Protein AF-A0A950W6L5-F1 (afdb_monomer_lite)

Radius of gyration: 24.59 Å; chains: 1; bounding box: 61×66×72 Å

Structure (mmCIF, N/CA/C/O backbone):
data_AF-A0A950W6L5-F1
#
_entry.id   AF-A0A950W6L5-F1
#
loop_
_atom_site.group_PDB
_atom_site.id
_atom_site.type_symbol
_atom_site.label_atom_id
_atom_site.label_alt_id
_atom_site.label_comp_id
_atom_site.label_asym_id
_atom_site.label_entity_id
_atom_site.label_seq_id
_atom_site.pdbx_PDB_ins_code
_atom_site.Cartn_x
_atom_site.Cartn_y
_atom_site.Cartn_z
_atom_site.occupancy
_atom_site.B_iso_or_equiv
_atom_site.auth_seq_id
_atom_site.auth_comp_id
_atom_site.auth_asym_id
_atom_site.auth_atom_id
_atom_site.pdbx_PDB_model_num
ATOM 1 N N . MET A 1 1 ? 24.006 49.933 -8.609 1.00 38.53 1 MET A N 1
ATOM 2 C CA . MET A 1 1 ? 22.830 49.555 -9.425 1.00 38.53 1 MET A CA 1
ATOM 3 C C . MET A 1 1 ? 22.215 48.310 -8.817 1.00 38.53 1 MET A C 1
ATOM 5 O O . MET A 1 1 ? 22.943 47.384 -8.493 1.00 38.53 1 MET A O 1
ATOM 9 N N . ALA A 1 2 ? 20.920 48.381 -8.530 1.00 28.88 2 ALA A N 1
ATOM 10 C CA . ALA A 1 2 ? 20.222 47.563 -7.548 1.00 28.88 2 ALA A CA 1
ATOM 11 C C . ALA A 1 2 ? 19.780 46.189 -8.075 1.00 28.88 2 ALA A C 1
ATOM 13 O O . ALA A 1 2 ? 19.355 46.051 -9.220 1.00 28.88 2 ALA A O 1
ATOM 14 N N . ALA A 1 3 ? 19.831 45.198 -7.184 1.00 33.34 3 ALA A N 1
ATOM 15 C CA . ALA A 1 3 ? 19.215 43.889 -7.341 1.00 33.34 3 ALA A CA 1
ATOM 16 C C . ALA A 1 3 ? 17.680 44.006 -7.330 1.00 33.34 3 ALA A C 1
ATOM 18 O O . ALA A 1 3 ? 17.115 44.614 -6.422 1.00 33.34 3 ALA A O 1
ATOM 19 N N . SER A 1 4 ? 17.000 43.379 -8.294 1.00 29.08 4 SER A N 1
ATOM 20 C CA . SER A 1 4 ? 15.539 43.244 -8.293 1.00 29.08 4 SER A CA 1
ATOM 21 C C . SER A 1 4 ? 15.152 41.768 -8.227 1.00 29.08 4 SER A C 1
ATOM 23 O O . SER A 1 4 ? 15.243 41.025 -9.203 1.00 29.08 4 SER A O 1
ATOM 25 N N . ARG A 1 5 ? 14.757 41.343 -7.023 1.00 32.66 5 ARG A N 1
ATOM 26 C CA . ARG A 1 5 ? 14.128 40.050 -6.734 1.00 32.66 5 ARG A CA 1
ATOM 27 C C . ARG A 1 5 ? 12.709 40.060 -7.311 1.00 32.66 5 ARG A C 1
ATOM 29 O O . ARG A 1 5 ? 11.864 40.807 -6.822 1.00 32.66 5 ARG A O 1
ATOM 36 N N . ARG A 1 6 ? 12.408 39.204 -8.291 1.00 30.52 6 ARG A N 1
ATOM 37 C CA . ARG A 1 6 ? 11.017 38.935 -8.693 1.00 30.52 6 ARG A CA 1
ATOM 38 C C . ARG A 1 6 ? 10.400 37.923 -7.725 1.00 30.52 6 ARG A C 1
ATOM 40 O O . ARG A 1 6 ? 10.753 36.750 -7.740 1.00 30.52 6 ARG A O 1
ATOM 47 N N . ARG A 1 7 ? 9.497 38.403 -6.863 1.00 28.38 7 ARG A N 1
ATOM 48 C CA . ARG A 1 7 ? 8.553 37.577 -6.094 1.00 28.38 7 ARG A CA 1
ATOM 49 C C . ARG A 1 7 ? 7.559 36.939 -7.068 1.00 28.38 7 ARG A C 1
ATOM 51 O O . ARG A 1 7 ? 6.894 37.660 -7.805 1.00 28.38 7 ARG A O 1
ATOM 58 N N . LEU A 1 8 ? 7.433 35.615 -7.039 1.00 29.36 8 LEU A N 1
ATOM 59 C CA . LEU A 1 8 ? 6.267 34.911 -7.570 1.00 29.36 8 LEU A CA 1
ATOM 60 C C . LEU A 1 8 ? 5.139 35.056 -6.542 1.00 29.36 8 LEU A C 1
ATOM 62 O O . LEU A 1 8 ? 5.213 34.507 -5.445 1.00 29.36 8 LEU A O 1
ATOM 66 N N . SER A 1 9 ? 4.140 35.871 -6.867 1.00 27.86 9 SER A N 1
ATOM 67 C CA . SER A 1 9 ? 2.895 35.983 -6.116 1.00 27.86 9 SER A CA 1
ATOM 68 C C . SER A 1 9 ? 2.000 34.783 -6.432 1.00 27.86 9 SER A C 1
ATOM 70 O O . SER A 1 9 ? 1.663 34.544 -7.591 1.00 27.86 9 SER A O 1
ATOM 72 N N . LEU A 1 10 ? 1.593 34.038 -5.399 1.00 27.17 10 LEU A N 1
ATOM 73 C CA . LEU A 1 10 ? 0.447 33.134 -5.489 1.00 27.17 10 LEU A CA 1
ATOM 74 C C . LEU A 1 10 ? -0.783 33.973 -5.856 1.00 27.17 10 LEU A C 1
ATOM 76 O O . LEU A 1 10 ? -1.193 34.841 -5.085 1.00 27.17 10 LEU A O 1
ATOM 80 N N . ARG A 1 11 ? -1.373 33.718 -7.026 1.00 26.86 11 ARG A N 1
ATOM 81 C CA . ARG A 1 11 ? -2.743 34.146 -7.307 1.00 26.86 11 ARG A CA 1
ATOM 82 C C . ARG A 1 11 ? -3.677 33.168 -6.606 1.00 26.86 11 ARG A C 1
ATOM 84 O O . ARG A 1 11 ? -3.741 32.000 -6.974 1.00 26.86 11 ARG A O 1
ATOM 91 N N . VAL A 1 12 ? -4.367 33.667 -5.588 1.00 30.53 12 VAL A N 1
ATOM 92 C CA . VAL A 1 12 ? -5.599 33.067 -5.078 1.00 30.53 12 VAL A CA 1
ATOM 93 C C . VAL A 1 12 ? -6.600 33.112 -6.230 1.00 30.53 12 VAL A C 1
ATOM 95 O O . VAL A 1 12 ? -6.850 34.180 -6.786 1.00 30.53 12 VAL A O 1
ATOM 98 N N . VAL A 1 13 ? -7.097 31.952 -6.648 1.00 31.23 13 VAL A N 1
ATOM 99 C CA . VAL A 1 13 ? -8.205 31.870 -7.601 1.00 31.23 13 VAL A CA 1
ATOM 100 C C . VAL A 1 13 ? -9.464 32.212 -6.812 1.00 31.23 13 VAL A C 1
ATOM 102 O O . VAL A 1 13 ? -9.885 31.441 -5.953 1.00 31.23 13 VAL A O 1
ATOM 105 N N . GLU A 1 14 ? -10.004 33.405 -7.048 1.00 28.89 14 GLU A N 1
ATOM 106 C CA . GLU A 1 14 ? -11.317 33.811 -6.552 1.00 28.89 14 GLU A CA 1
ATOM 107 C C . GLU A 1 14 ? -12.380 32.890 -7.163 1.00 28.89 14 GLU A C 1
ATOM 109 O O . GLU A 1 14 ? -12.443 32.705 -8.381 1.00 28.89 14 GLU A O 1
ATOM 114 N N . GLY A 1 15 ? -13.167 32.254 -6.294 1.00 29.80 15 GLY A N 1
ATOM 115 C CA . GLY A 1 15 ? -14.264 31.377 -6.678 1.00 29.80 15 GLY A CA 1
ATOM 116 C C . GLY A 1 15 ? -15.383 32.177 -7.332 1.00 29.80 15 GLY A C 1
ATOM 117 O O . GLY A 1 15 ? -15.911 33.111 -6.734 1.00 29.80 15 GLY A O 1
ATOM 118 N N . GLY A 1 16 ? -15.738 31.793 -8.557 1.00 28.22 16 GLY A N 1
ATOM 119 C CA . GLY A 1 16 ? -16.950 32.261 -9.216 1.00 28.22 16 GLY A CA 1
ATOM 120 C C . GLY A 1 16 ? -18.189 31.705 -8.518 1.00 28.22 16 GLY A C 1
ATOM 121 O O . GLY A 1 16 ? -18.270 30.510 -8.232 1.00 28.22 16 GLY A O 1
ATOM 122 N N . GLU A 1 17 ? -19.138 32.594 -8.243 1.00 36.00 17 GLU A N 1
ATOM 123 C CA . GLU A 1 17 ? -20.481 32.285 -7.763 1.00 36.00 17 GLU A CA 1
ATOM 124 C C . GLU A 1 17 ? -21.207 31.365 -8.758 1.00 36.00 17 GLU A C 1
ATOM 126 O O . GLU A 1 17 ? -21.345 31.680 -9.940 1.00 36.00 17 GLU A O 1
ATOM 131 N N . GLY A 1 18 ? -21.668 30.215 -8.263 1.00 29.78 18 GLY A N 1
ATOM 132 C CA . GLY A 1 18 ? -22.388 29.206 -9.032 1.00 29.78 18 GLY A CA 1
ATOM 133 C C . GLY A 1 18 ? -23.203 28.299 -8.114 1.00 29.78 18 GLY A C 1
ATOM 134 O O . GLY A 1 18 ? -22.694 27.322 -7.583 1.00 29.78 18 GLY A O 1
ATOM 135 N N . ASP A 1 19 ? -24.455 28.698 -7.905 1.00 27.67 19 ASP A N 1
ATOM 136 C CA . ASP A 1 19 ? -25.641 27.885 -7.604 1.00 27.67 19 ASP A CA 1
ATOM 137 C C . ASP A 1 19 ? -25.524 26.713 -6.597 1.00 27.67 19 ASP A C 1
ATOM 139 O O . ASP A 1 19 ? -25.371 25.541 -6.937 1.00 27.67 19 ASP A O 1
ATOM 143 N N . GLY A 1 20 ? -25.662 27.050 -5.312 1.00 35.06 20 GLY A N 1
ATOM 144 C CA . GLY A 1 20 ? -26.705 26.496 -4.437 1.00 35.06 20 GLY A CA 1
ATOM 145 C C . GLY A 1 20 ? -27.059 25.003 -4.465 1.00 35.06 20 GLY A C 1
ATOM 146 O O . GLY A 1 20 ? -28.213 24.674 -4.208 1.00 35.06 20 GLY A O 1
ATOM 147 N N . THR A 1 21 ? -26.123 24.076 -4.665 1.00 30.77 21 THR A N 1
ATOM 148 C CA . THR A 1 21 ? -26.358 22.652 -4.370 1.00 30.77 21 THR A CA 1
ATOM 149 C C . THR A 1 21 ? -25.733 22.292 -3.027 1.00 30.77 21 THR A C 1
ATOM 151 O O . THR A 1 21 ? -24.537 22.043 -2.900 1.00 30.77 21 THR A O 1
ATOM 154 N N . ARG A 1 22 ? -26.573 22.294 -1.984 1.00 34.44 22 ARG A N 1
ATOM 155 C CA . ARG A 1 22 ? -26.264 21.726 -0.665 1.00 34.44 22 ARG A CA 1
ATOM 156 C C . ARG A 1 22 ? -25.776 20.286 -0.853 1.00 34.44 22 ARG A C 1
ATOM 158 O O . ARG A 1 22 ? -26.574 19.405 -1.160 1.00 34.44 22 ARG A O 1
ATOM 165 N N . GLY A 1 23 ? -24.477 20.057 -0.678 1.00 32.09 23 GLY A N 1
ATOM 166 C CA . GLY A 1 23 ? -23.900 18.718 -0.640 1.00 32.09 23 GLY A CA 1
ATOM 167 C C . GLY A 1 23 ? -24.504 17.929 0.520 1.00 32.09 23 GLY A C 1
ATOM 168 O O . GLY A 1 23 ? -24.314 18.288 1.681 1.00 32.09 23 GLY A O 1
ATOM 169 N N . GLY A 1 24 ? -25.262 16.879 0.201 1.00 32.88 24 GLY A N 1
ATOM 170 C CA . GLY A 1 24 ? -25.784 15.921 1.170 1.00 32.88 24 GLY A CA 1
ATOM 171 C C . GLY A 1 24 ? -24.644 15.099 1.764 1.00 32.88 24 GLY A C 1
ATOM 172 O O . GLY A 1 24 ? -24.217 14.111 1.174 1.00 32.88 24 GLY A O 1
ATOM 173 N N . GLY A 1 25 ? -24.129 15.534 2.911 1.00 39.44 25 GLY A N 1
ATOM 174 C CA . GLY A 1 25 ? -23.203 14.769 3.738 1.00 39.44 25 GLY A CA 1
ATOM 175 C C . GLY A 1 25 ? -23.966 13.984 4.800 1.00 39.44 25 GLY A C 1
ATOM 176 O O . GLY A 1 25 ? -24.443 14.578 5.756 1.00 39.44 25 GLY A O 1
ATOM 177 N N . ASP A 1 26 ? -24.089 12.675 4.584 1.00 48.09 26 ASP A N 1
ATOM 178 C CA . ASP A 1 26 ? -24.247 11.597 5.576 1.00 48.09 26 ASP A CA 1
ATOM 179 C C . ASP A 1 26 ? -24.971 11.946 6.901 1.00 48.09 26 ASP A C 1
ATOM 181 O O . ASP A 1 26 ? -24.374 12.002 7.974 1.00 48.09 26 ASP A O 1
ATOM 185 N N . ASP A 1 27 ? -26.289 12.147 6.825 1.00 50.88 27 ASP A N 1
ATOM 186 C CA . ASP A 1 27 ? -27.178 12.442 7.966 1.00 50.88 27 ASP A CA 1
ATOM 187 C C . ASP A 1 27 ? -27.663 11.160 8.688 1.00 50.88 27 ASP A C 1
ATOM 189 O O . ASP A 1 27 ? -28.704 11.135 9.347 1.00 50.88 27 ASP A O 1
ATOM 193 N N . GLN A 1 28 ? -26.948 10.035 8.530 1.00 65.12 28 GLN A N 1
ATOM 194 C CA . GLN A 1 28 ? -27.297 8.800 9.232 1.00 65.12 28 GLN A CA 1
ATOM 195 C C . GLN A 1 28 ? -26.807 8.850 10.682 1.00 65.12 28 GLN A C 1
ATOM 197 O O . GLN A 1 28 ? -25.600 9.004 10.918 1.00 65.12 28 GLN A O 1
ATOM 202 N N . PRO A 1 29 ? -27.693 8.624 11.673 1.00 84.25 29 PRO A N 1
ATOM 203 C CA . PRO A 1 29 ? -27.284 8.581 13.066 1.00 84.25 29 PRO A CA 1
ATOM 204 C C . PRO A 1 29 ? -26.170 7.547 13.254 1.00 84.25 29 PRO A C 1
ATOM 206 O O . PRO A 1 29 ? -26.184 6.456 12.670 1.00 84.25 29 PRO A O 1
ATOM 209 N N . ARG A 1 30 ? -25.157 7.917 14.044 1.00 91.50 30 ARG A N 1
ATOM 210 C CA . ARG A 1 30 ? -24.083 6.992 14.409 1.00 91.50 30 ARG A CA 1
ATOM 211 C C . ARG A 1 30 ? -24.685 5.878 15.275 1.00 91.50 30 ARG A C 1
ATOM 213 O O . ARG A 1 30 ? -25.379 6.199 16.239 1.00 91.50 30 ARG A O 1
ATOM 220 N N . PRO A 1 31 ? -24.439 4.600 14.952 1.00 95.62 31 PRO A N 1
ATOM 221 C CA . PRO A 1 31 ? -24.912 3.491 15.767 1.00 95.62 31 PRO A CA 1
ATOM 222 C C . PRO A 1 31 ? -24.310 3.572 17.172 1.00 95.62 31 PRO A C 1
ATOM 224 O O . PRO A 1 31 ? -23.153 3.962 17.339 1.00 95.62 31 PRO A O 1
ATOM 227 N N . GLU A 1 32 ? -25.113 3.230 18.173 1.00 96.31 32 GLU A N 1
ATOM 228 C CA . GLU A 1 32 ? -24.723 3.294 19.579 1.00 96.31 32 GLU A CA 1
ATOM 229 C C . GLU A 1 32 ? -23.888 2.071 19.970 1.00 96.31 32 GLU A C 1
ATOM 231 O O . GLU A 1 32 ? -24.283 0.944 19.690 1.00 96.31 32 GLU A O 1
ATOM 236 N N . VAL A 1 33 ? -22.774 2.287 20.675 1.00 97.56 33 VAL A N 1
ATOM 237 C CA . VAL A 1 33 ? -21.963 1.212 21.270 1.00 97.56 33 VAL A CA 1
ATOM 238 C C . VAL A 1 33 ? -21.809 1.471 22.761 1.00 97.56 33 VAL A C 1
ATOM 240 O O . VAL A 1 33 ? -21.289 2.510 23.168 1.00 97.56 33 VAL A O 1
ATOM 243 N N . ARG A 1 34 ? -22.235 0.529 23.607 1.00 97.06 34 ARG A N 1
ATOM 244 C CA . ARG A 1 34 ? -22.230 0.707 25.068 1.00 97.06 34 ARG A CA 1
ATOM 245 C C . ARG A 1 34 ? -20.995 0.111 25.728 1.00 97.06 34 ARG A C 1
ATOM 247 O O . ARG A 1 34 ? -20.721 -1.080 25.627 1.00 97.06 34 ARG A O 1
ATOM 254 N N . LEU A 1 35 ? -20.309 0.922 26.528 1.00 96.00 35 LEU A N 1
ATOM 255 C CA . LEU A 1 35 ? -19.222 0.473 27.391 1.00 96.00 35 LEU A CA 1
ATOM 256 C C . LEU A 1 35 ? -19.778 -0.100 28.701 1.00 96.00 35 LEU A C 1
ATOM 258 O O . LEU A 1 35 ? -20.095 0.639 29.636 1.00 96.00 35 LEU A O 1
ATOM 262 N N . VAL A 1 36 ? -19.865 -1.430 28.775 1.00 94.06 36 VAL A N 1
ATOM 263 C CA . VAL A 1 36 ? -20.256 -2.178 29.982 1.00 94.06 36 VAL A CA 1
ATOM 264 C C . VAL A 1 36 ? -19.016 -2.784 30.645 1.00 94.06 36 VAL A C 1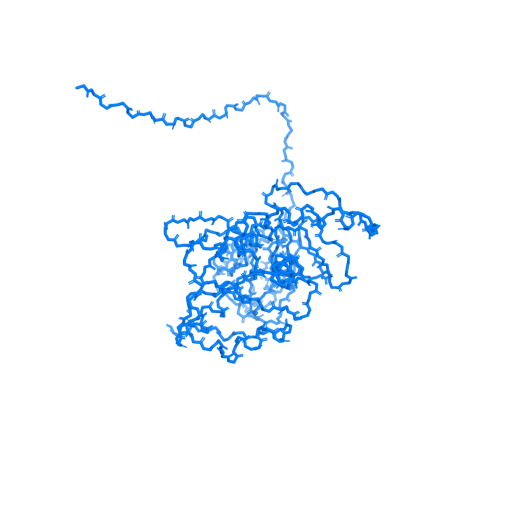
ATOM 266 O O . VAL A 1 36 ? -18.174 -3.404 29.992 1.00 94.06 36 VAL A O 1
ATOM 269 N N . GLN A 1 37 ? -18.892 -2.617 31.965 1.00 89.94 37 GLN A N 1
ATOM 270 C CA . GLN A 1 37 ? -17.772 -3.164 32.734 1.00 89.94 37 GLN A CA 1
ATOM 271 C C . GLN A 1 37 ? -17.695 -4.693 32.578 1.00 89.94 37 GLN A C 1
ATOM 273 O O . GLN A 1 37 ? -18.700 -5.386 32.694 1.00 89.94 37 GLN A O 1
ATOM 278 N N . GLY A 1 38 ? -16.497 -5.216 32.297 1.00 91.56 38 GLY A N 1
ATOM 279 C CA . GLY A 1 38 ? -16.274 -6.649 32.060 1.00 91.56 38 GLY A CA 1
ATOM 280 C C . GLY A 1 38 ? -16.675 -7.153 30.666 1.00 91.56 38 GLY A C 1
ATOM 281 O O . GLY A 1 38 ? -16.436 -8.316 30.367 1.00 91.56 38 GLY A O 1
ATOM 282 N N . ARG A 1 39 ? -17.234 -6.301 29.794 1.00 93.62 39 ARG A N 1
ATOM 283 C CA . ARG A 1 39 ? -17.688 -6.658 28.432 1.00 93.62 39 ARG A CA 1
ATOM 284 C C . ARG A 1 39 ? -16.980 -5.835 27.348 1.00 93.62 39 ARG A C 1
ATOM 286 O O . ARG A 1 39 ? -17.550 -5.529 26.308 1.00 93.62 39 ARG A O 1
ATOM 293 N N . ARG A 1 40 ? -15.725 -5.437 27.600 1.00 90.00 40 ARG A N 1
ATOM 294 C CA . ARG A 1 40 ? -14.959 -4.558 26.694 1.00 90.00 40 ARG A CA 1
ATOM 295 C C . ARG A 1 40 ? -14.783 -5.168 25.301 1.00 90.00 40 ARG A C 1
ATOM 297 O O . ARG A 1 40 ? -14.866 -4.439 24.324 1.00 90.00 40 ARG A O 1
ATOM 304 N N . PHE A 1 41 ? -14.547 -6.477 25.227 1.00 90.88 41 PHE A N 1
ATOM 305 C CA . PHE A 1 41 ? -14.382 -7.184 23.957 1.00 90.88 41 PHE A CA 1
ATOM 306 C C . PHE A 1 41 ? -15.636 -7.073 23.081 1.00 90.88 41 PHE A C 1
ATOM 308 O O . PHE A 1 41 ? -15.528 -6.676 21.929 1.00 90.88 41 PHE A O 1
ATOM 315 N N . ASP A 1 42 ? -16.820 -7.310 23.651 1.00 94.31 42 ASP A N 1
ATOM 316 C CA . ASP A 1 42 ? -18.093 -7.223 22.923 1.00 94.31 42 ASP A CA 1
ATOM 317 C C . ASP A 1 42 ? -18.334 -5.823 22.350 1.00 94.31 42 ASP A C 1
ATOM 319 O O . ASP A 1 42 ? -18.771 -5.684 21.211 1.00 94.31 42 ASP A O 1
ATOM 323 N N . ALA A 1 43 ? -18.005 -4.781 23.121 1.00 95.62 43 ALA A N 1
ATOM 324 C CA . ALA A 1 43 ? -18.121 -3.402 22.659 1.00 95.62 43 ALA A CA 1
ATOM 325 C C . ALA A 1 43 ? -17.138 -3.092 21.512 1.00 95.62 43 ALA A C 1
ATOM 327 O O . ALA A 1 43 ? -17.493 -2.369 20.585 1.00 95.62 43 ALA A O 1
ATOM 328 N N . ILE A 1 44 ? -15.918 -3.643 21.551 1.00 95.31 44 ILE A N 1
ATOM 329 C CA . ILE A 1 44 ? -14.940 -3.519 20.457 1.00 95.31 44 ILE A CA 1
ATOM 330 C C . ILE A 1 44 ? -15.432 -4.254 19.205 1.00 95.31 44 ILE A C 1
ATOM 332 O O . ILE A 1 44 ? -15.398 -3.670 18.125 1.00 95.31 44 ILE A O 1
ATOM 336 N N . ASP A 1 45 ? -15.927 -5.487 19.341 1.00 94.69 45 ASP A N 1
ATOM 337 C CA . ASP A 1 45 ? -16.480 -6.269 18.226 1.00 94.69 45 ASP A CA 1
ATOM 338 C C . ASP A 1 45 ? -17.683 -5.566 17.575 1.00 94.69 45 ASP A C 1
ATOM 340 O O . ASP A 1 45 ? -17.809 -5.503 16.350 1.00 94.69 45 ASP A O 1
ATOM 344 N N . GLU A 1 46 ? -18.564 -4.980 18.388 1.00 96.00 46 GLU A N 1
ATOM 345 C CA . GLU A 1 46 ? -19.691 -4.188 17.900 1.00 96.00 46 GLU A CA 1
ATOM 346 C C . GLU A 1 46 ? -19.240 -2.918 17.175 1.00 96.00 46 GLU A C 1
ATOM 348 O O . GLU A 1 46 ? -19.692 -2.651 16.058 1.00 96.00 46 GLU A O 1
ATOM 353 N N . ALA A 1 47 ? -18.303 -2.168 17.756 1.00 96.38 47 ALA A N 1
ATOM 354 C CA . ALA A 1 47 ? -17.746 -0.984 17.116 1.00 96.38 47 ALA A CA 1
ATOM 355 C C . ALA A 1 47 ? -17.041 -1.320 15.793 1.00 96.38 47 ALA A C 1
ATOM 357 O O . ALA A 1 47 ? -17.188 -0.580 14.820 1.00 96.38 47 ALA A O 1
ATOM 358 N N . GLU A 1 48 ? -16.318 -2.442 15.719 1.00 96.31 48 GLU A N 1
ATOM 359 C CA . GLU A 1 48 ? -15.659 -2.902 14.494 1.00 96.31 48 GLU A CA 1
ATOM 360 C C . GLU A 1 48 ? -16.671 -3.170 13.372 1.00 96.31 48 GLU A C 1
ATOM 362 O O . GLU A 1 48 ? -16.453 -2.754 12.232 1.00 96.31 48 GLU A O 1
ATOM 367 N N . ARG A 1 49 ? -17.812 -3.803 13.677 1.00 95.62 49 ARG A N 1
ATOM 368 C CA . ARG A 1 49 ? -18.868 -4.044 12.678 1.00 95.62 49 ARG A CA 1
ATOM 369 C C . ARG A 1 49 ? -19.332 -2.750 12.010 1.00 95.62 49 ARG A C 1
ATOM 371 O O . ARG A 1 49 ? -19.561 -2.739 10.802 1.00 95.62 49 ARG A O 1
ATOM 378 N N . HIS A 1 50 ? -19.437 -1.664 12.769 1.00 95.94 50 HIS A N 1
ATOM 379 C CA . HIS A 1 50 ? -19.789 -0.348 12.234 1.00 95.94 50 HIS A CA 1
ATOM 380 C C . HIS A 1 50 ? -18.620 0.324 11.511 1.00 95.94 50 HIS A C 1
ATOM 382 O O . HIS A 1 50 ? -18.804 0.930 10.454 1.00 95.94 50 HIS A O 1
ATOM 388 N N . LEU A 1 51 ? -17.411 0.177 12.049 1.00 95.94 51 LEU A N 1
ATOM 389 C CA . LEU A 1 51 ? -16.181 0.709 11.477 1.00 95.94 51 LEU A CA 1
ATOM 390 C C . LEU A 1 51 ? -15.929 0.172 10.064 1.00 95.94 51 LEU A C 1
ATOM 392 O O . LEU A 1 51 ? -15.754 0.969 9.150 1.00 95.94 51 LEU A O 1
ATOM 396 N N . VAL A 1 52 ? -15.992 -1.146 9.854 1.00 94.81 52 VAL A N 1
ATOM 397 C CA . VAL A 1 52 ? -15.736 -1.790 8.546 1.00 94.81 52 VAL A CA 1
ATOM 398 C C . VAL A 1 52 ? -16.739 -1.346 7.470 1.00 94.81 52 VAL A C 1
ATOM 400 O O . VAL A 1 52 ? -16.433 -1.335 6.278 1.00 94.81 52 VAL A O 1
ATOM 403 N N . GLN A 1 53 ? -17.951 -0.959 7.870 1.00 92.81 53 GLN A N 1
ATOM 404 C CA . GLN A 1 53 ? -18.982 -0.488 6.943 1.00 92.81 53 GLN A CA 1
ATOM 405 C C . GLN A 1 53 ? -18.772 0.970 6.517 1.00 92.81 53 GLN A C 1
ATOM 407 O O . GLN A 1 53 ? -19.101 1.324 5.380 1.00 92.81 53 GLN A O 1
ATOM 412 N N . ARG A 1 54 ? -18.248 1.805 7.423 1.00 94.69 54 ARG A N 1
ATOM 413 C CA . ARG A 1 54 ? -18.162 3.265 7.261 1.00 94.69 54 ARG A CA 1
ATOM 414 C C . ARG A 1 54 ? -16.768 3.763 6.879 1.00 94.69 54 ARG A C 1
ATOM 416 O O . ARG A 1 54 ? -16.661 4.782 6.205 1.00 94.69 54 ARG A O 1
ATOM 423 N N . ASP A 1 55 ? -15.706 3.060 7.263 1.00 95.38 55 ASP A N 1
ATOM 424 C CA . ASP A 1 55 ? -14.323 3.431 6.959 1.00 95.38 55 ASP A CA 1
ATOM 425 C C . ASP A 1 55 ? -13.745 2.527 5.865 1.00 95.38 55 ASP A C 1
ATOM 427 O O . ASP A 1 55 ? -13.345 1.389 6.103 1.00 95.38 55 ASP A O 1
ATOM 431 N N . ARG A 1 56 ? -13.714 3.047 4.633 1.00 94.75 56 ARG A N 1
ATOM 432 C CA . ARG A 1 56 ? -13.195 2.332 3.454 1.00 94.75 56 ARG A CA 1
ATOM 433 C C . ARG A 1 56 ? -11.680 2.444 3.281 1.00 94.75 56 ARG A C 1
ATOM 435 O O . ARG A 1 56 ? -11.146 1.878 2.334 1.00 94.75 56 ARG A O 1
ATOM 442 N N . ASN A 1 57 ? -10.993 3.162 4.171 1.00 96.75 57 ASN A N 1
ATOM 443 C CA . ASN A 1 57 ? -9.545 3.348 4.139 1.00 96.75 57 ASN A CA 1
ATOM 444 C C . ASN A 1 57 ? -8.901 2.812 5.426 1.00 96.75 57 ASN A C 1
ATOM 446 O O . ASN A 1 57 ? -8.111 3.498 6.088 1.00 96.75 57 ASN A O 1
ATOM 450 N N . LEU A 1 58 ? -9.299 1.598 5.806 1.00 97.19 58 LEU A N 1
ATOM 451 C CA . LEU A 1 58 ? -8.768 0.874 6.948 1.00 97.19 58 LEU A CA 1
ATOM 452 C C . LEU A 1 58 ? -8.585 -0.597 6.576 1.00 97.19 58 LEU A C 1
ATOM 454 O O . LEU A 1 58 ? -9.511 -1.250 6.099 1.00 97.19 58 LEU A O 1
ATOM 458 N N . PHE A 1 59 ? -7.380 -1.104 6.795 1.00 96.62 59 PHE A N 1
ATOM 459 C CA . PHE A 1 59 ? -6.952 -2.423 6.347 1.00 96.62 59 PHE A CA 1
ATOM 460 C C . PHE A 1 59 ? -6.096 -3.096 7.413 1.00 96.62 59 PHE A C 1
ATOM 462 O O . PHE A 1 59 ? -5.648 -2.457 8.368 1.00 96.62 59 PHE A O 1
ATOM 469 N N . GLN A 1 60 ? -5.813 -4.376 7.210 1.00 94.06 60 GLN A N 1
ATOM 470 C CA . GLN A 1 60 ? -4.762 -5.080 7.930 1.00 94.06 60 GLN A CA 1
ATOM 471 C C . GLN A 1 60 ? -3.586 -5.409 7.006 1.00 94.06 60 GLN A C 1
ATOM 473 O O . GLN A 1 60 ? -3.766 -5.910 5.896 1.00 94.06 60 GLN A O 1
ATOM 478 N N . HIS A 1 61 ? -2.370 -5.129 7.469 1.00 90.75 61 HIS A N 1
ATOM 479 C CA . HIS A 1 61 ? -1.124 -5.410 6.756 1.00 90.75 61 HIS A CA 1
ATOM 480 C C . HIS A 1 61 ? -0.025 -5.732 7.768 1.00 90.75 61 HIS A C 1
ATOM 482 O O . HIS A 1 61 ? 0.113 -5.025 8.765 1.00 90.75 61 HIS A O 1
ATOM 488 N N . ALA A 1 62 ? 0.735 -6.808 7.539 1.00 84.12 62 ALA A N 1
ATOM 489 C CA . ALA A 1 62 ? 1.853 -7.223 8.397 1.00 84.12 62 ALA A CA 1
ATOM 490 C C . ALA A 1 62 ? 1.525 -7.246 9.913 1.00 84.12 62 ALA A C 1
ATOM 492 O O . ALA A 1 62 ? 2.312 -6.790 10.742 1.00 84.12 62 ALA A O 1
ATOM 493 N N . GLY A 1 63 ? 0.336 -7.746 10.282 1.00 87.56 63 GLY A N 1
ATOM 494 C CA . GLY A 1 63 ? -0.106 -7.832 11.682 1.00 87.56 63 GLY A CA 1
ATOM 495 C C . GLY A 1 63 ? -0.446 -6.486 12.331 1.00 87.56 63 GLY A C 1
ATOM 496 O O . GLY A 1 63 ? -0.453 -6.388 13.554 1.00 87.56 63 GLY A O 1
ATOM 497 N N . ARG A 1 64 ? -0.708 -5.445 11.533 1.00 91.31 64 ARG A N 1
ATOM 498 C CA . ARG A 1 64 ? -1.047 -4.095 11.995 1.00 91.31 64 ARG A CA 1
ATOM 499 C C . ARG A 1 64 ? -2.312 -3.585 11.322 1.00 91.31 64 ARG A C 1
ATOM 501 O O . ARG A 1 64 ? -2.588 -3.920 10.170 1.00 91.31 64 ARG A O 1
ATOM 508 N N . VAL A 1 65 ? -3.023 -2.704 12.021 1.00 95.50 65 VAL A N 1
ATOM 509 C CA . VAL A 1 65 ? -4.072 -1.873 11.424 1.00 95.50 65 VAL A CA 1
ATOM 510 C C . VAL A 1 65 ? -3.405 -0.737 10.655 1.00 95.50 65 VAL A C 1
ATOM 512 O O . VAL A 1 65 ? -2.648 0.052 11.227 1.00 95.50 65 VAL A O 1
ATOM 515 N N . VAL A 1 66 ? -3.689 -0.647 9.363 1.00 95.88 66 VAL A N 1
ATOM 516 C CA . VAL A 1 66 ? -3.084 0.329 8.457 1.00 95.88 66 VAL A CA 1
ATOM 517 C C . VAL A 1 66 ? -4.140 1.100 7.677 1.00 95.88 66 VAL A C 1
ATOM 519 O O . VAL A 1 66 ? -5.300 0.704 7.578 1.00 95.88 66 VAL A O 1
ATOM 522 N N . CYS A 1 67 ? -3.723 2.214 7.100 1.00 96.75 67 CYS A N 1
ATOM 523 C CA . CYS A 1 67 ? -4.485 2.978 6.128 1.00 96.75 67 CYS A CA 1
ATOM 524 C C . CYS A 1 67 ? -3.572 3.390 4.978 1.00 96.75 67 CYS A C 1
ATOM 526 O O . CYS A 1 67 ? -2.347 3.376 5.111 1.00 96.75 67 CYS A O 1
ATOM 528 N N . VAL A 1 68 ? -4.174 3.763 3.856 1.00 96.06 68 VAL A N 1
ATOM 529 C CA . VAL A 1 68 ? -3.452 4.303 2.708 1.00 96.06 68 VAL A CA 1
ATOM 530 C C . VAL A 1 68 ? -3.529 5.821 2.746 1.00 96.06 68 VAL A C 1
ATOM 532 O O . VAL A 1 68 ? -4.580 6.400 3.036 1.00 96.06 68 VAL A O 1
ATOM 535 N N . GLY A 1 69 ? -2.421 6.493 2.462 1.00 93.12 69 GLY A N 1
ATOM 536 C CA . GLY A 1 69 ? -2.438 7.942 2.354 1.00 93.12 69 GLY A CA 1
ATOM 537 C C . GLY A 1 69 ? -1.126 8.546 1.875 1.00 93.12 69 GLY A C 1
ATOM 538 O O . GLY A 1 69 ? -0.139 7.828 1.704 1.00 93.12 69 GLY A O 1
ATOM 539 N N . PRO A 1 70 ? -1.140 9.865 1.631 1.00 91.06 70 PRO A N 1
ATOM 540 C CA . PRO A 1 70 ? 0.040 10.609 1.228 1.00 91.06 70 PRO A CA 1
ATOM 541 C C . PRO A 1 70 ? 1.078 10.638 2.353 1.00 91.06 70 PRO A C 1
ATOM 543 O O . PRO A 1 70 ? 0.751 10.914 3.511 1.00 91.06 70 PRO A O 1
ATOM 546 N N . GLN A 1 71 ? 2.335 10.398 2.000 1.00 89.06 71 GLN A N 1
ATOM 547 C CA . GLN A 1 71 ? 3.486 10.553 2.870 1.00 89.06 71 GLN A CA 1
ATOM 548 C C . GLN A 1 71 ? 4.594 11.291 2.124 1.00 89.06 71 GLN A C 1
ATOM 550 O O . GLN A 1 71 ? 4.957 10.958 0.997 1.00 89.06 71 GLN A O 1
ATOM 555 N N . VAL A 1 72 ? 5.181 12.284 2.793 1.00 89.56 72 VAL A N 1
ATOM 556 C CA . VAL A 1 72 ? 6.356 12.978 2.270 1.00 89.56 72 VAL A CA 1
ATOM 557 C C . VAL A 1 72 ? 7.565 12.052 2.377 1.00 89.56 72 VAL A C 1
ATOM 559 O O . VAL A 1 72 ? 8.026 11.753 3.479 1.00 89.56 72 VAL A O 1
ATOM 562 N N . LEU A 1 73 ? 8.082 11.627 1.229 1.00 86.00 73 LEU A N 1
ATOM 563 C CA . LEU A 1 73 ? 9.286 10.817 1.104 1.00 86.00 73 LEU A CA 1
ATOM 564 C C . LEU A 1 73 ? 10.487 11.728 0.852 1.00 86.00 73 LEU A C 1
ATOM 566 O O . LEU A 1 73 ? 10.445 12.589 -0.029 1.00 86.00 73 LEU A O 1
ATOM 570 N N . ASP A 1 74 ? 11.556 11.536 1.621 1.00 85.56 74 ASP A N 1
ATOM 571 C CA . ASP A 1 74 ? 12.842 12.195 1.392 1.00 85.56 74 ASP A CA 1
ATOM 572 C C . ASP A 1 74 ? 13.685 11.325 0.455 1.00 85.56 74 ASP A C 1
ATOM 574 O O . ASP A 1 74 ? 14.016 10.183 0.779 1.00 85.56 74 ASP A O 1
ATOM 578 N N . LEU A 1 75 ? 13.992 11.853 -0.727 1.00 82.19 75 LEU A N 1
ATOM 579 C CA . LEU A 1 75 ? 14.787 11.164 -1.743 1.00 82.19 75 LEU A CA 1
ATOM 580 C C . LEU A 1 75 ? 16.294 11.417 -1.575 1.00 82.19 75 LEU A C 1
ATOM 582 O O . LEU A 1 75 ? 17.090 10.972 -2.401 1.00 82.19 75 LEU A O 1
ATOM 586 N N . GLY A 1 76 ? 16.695 12.141 -0.527 1.00 77.00 76 GLY A N 1
ATOM 587 C CA . GLY A 1 76 ? 18.050 12.638 -0.350 1.00 77.00 76 GLY A CA 1
ATOM 588 C C . GLY A 1 76 ? 18.296 13.944 -1.110 1.00 77.00 76 GLY A C 1
ATOM 589 O O . GLY A 1 76 ? 17.532 14.367 -1.979 1.00 77.00 76 GLY A O 1
ATOM 590 N N . GLY A 1 77 ? 19.370 14.648 -0.738 1.00 77.19 77 GLY A N 1
ATOM 591 C CA . GLY A 1 77 ? 19.748 15.915 -1.379 1.00 77.19 77 GLY A CA 1
ATOM 592 C C . GLY A 1 77 ? 18.724 17.049 -1.211 1.00 77.19 77 GLY A C 1
ATOM 593 O O . GLY A 1 77 ? 18.752 18.011 -1.973 1.00 77.19 77 GLY A O 1
ATOM 594 N N . GLY A 1 78 ? 17.810 16.940 -0.238 1.00 80.06 78 GLY A N 1
ATOM 595 C CA . GLY A 1 78 ? 16.745 17.917 0.010 1.00 80.06 78 GLY A CA 1
ATOM 596 C C . GLY A 1 78 ? 15.531 17.789 -0.915 1.00 80.06 78 GLY A C 1
ATOM 597 O O . GLY A 1 78 ? 14.625 18.621 -0.837 1.00 80.06 78 GLY A O 1
ATOM 598 N N . VAL A 1 79 ? 15.485 16.766 -1.775 1.00 83.56 79 VAL A N 1
ATOM 599 C CA . VAL A 1 79 ? 14.347 16.505 -2.661 1.00 83.56 79 VAL A CA 1
ATOM 600 C C . VAL A 1 79 ? 13.283 15.724 -1.897 1.00 83.56 79 VAL A C 1
ATOM 602 O O . VAL A 1 79 ? 13.546 14.648 -1.367 1.00 83.56 79 VAL A O 1
ATOM 605 N N . LYS A 1 80 ? 12.062 16.261 -1.865 1.00 88.56 80 LYS A N 1
ATOM 606 C CA . LYS A 1 80 ? 10.910 15.636 -1.212 1.00 88.56 80 LYS A CA 1
ATOM 607 C C . LYS A 1 80 ? 9.785 15.424 -2.208 1.00 88.56 80 LYS A C 1
ATOM 609 O O . LYS A 1 80 ? 9.507 16.313 -3.011 1.00 88.56 80 LYS A O 1
ATOM 614 N N . VAL A 1 81 ? 9.135 14.270 -2.131 1.00 88.38 81 VAL A N 1
ATOM 615 C CA . VAL A 1 81 ? 7.998 13.908 -2.989 1.00 88.38 81 VAL A CA 1
ATOM 616 C C . VAL A 1 81 ? 6.829 13.422 -2.144 1.00 88.38 81 VAL A C 1
ATOM 618 O O . VAL A 1 81 ? 7.033 12.902 -1.051 1.00 88.38 81 VAL A O 1
ATOM 621 N N . ASP A 1 82 ? 5.608 13.617 -2.634 1.00 89.88 82 ASP A N 1
ATOM 622 C CA . ASP A 1 82 ? 4.396 13.117 -1.983 1.00 89.88 82 ASP A CA 1
ATOM 623 C C . ASP A 1 82 ? 4.020 11.750 -2.568 1.00 89.88 82 ASP A C 1
ATOM 625 O O . ASP A 1 82 ? 3.453 11.668 -3.663 1.00 89.88 82 ASP A O 1
ATOM 629 N N . GLY A 1 83 ? 4.394 10.691 -1.851 1.00 88.62 83 GLY A N 1
ATOM 630 C CA . GLY A 1 83 ? 4.157 9.307 -2.239 1.00 88.62 83 GLY A CA 1
ATOM 631 C C . GLY A 1 83 ? 2.905 8.730 -1.591 1.00 88.62 83 GLY A C 1
ATOM 632 O O . GLY A 1 83 ? 2.489 9.150 -0.515 1.00 88.62 83 GLY A O 1
ATOM 633 N N . LEU A 1 84 ? 2.300 7.740 -2.240 1.00 91.75 84 LEU A N 1
ATOM 634 C CA . LEU A 1 84 ? 1.217 6.955 -1.653 1.00 91.75 84 LEU A CA 1
ATOM 635 C C . LEU A 1 84 ? 1.821 5.793 -0.859 1.00 91.75 84 LEU A C 1
ATOM 637 O O . LEU A 1 84 ? 2.576 5.001 -1.421 1.00 91.75 84 LEU A O 1
ATOM 641 N N . CYS A 1 85 ? 1.512 5.685 0.432 1.00 90.94 85 CYS A N 1
ATOM 642 C CA . CYS A 1 85 ? 2.131 4.686 1.305 1.00 90.94 85 CYS A CA 1
ATOM 643 C C . CYS A 1 85 ? 1.113 3.959 2.184 1.00 90.94 85 CYS A C 1
ATOM 645 O O . CYS A 1 85 ? 0.048 4.491 2.513 1.00 90.94 85 CYS A O 1
ATOM 647 N N . ILE A 1 86 ? 1.484 2.746 2.603 1.00 93.81 86 ILE A N 1
ATOM 648 C CA . ILE A 1 86 ? 0.818 2.036 3.693 1.00 93.81 86 ILE A CA 1
ATOM 649 C C . ILE A 1 86 ? 1.327 2.616 5.014 1.00 93.81 86 ILE A C 1
ATOM 651 O O . ILE A 1 86 ? 2.519 2.568 5.312 1.00 93.81 86 ILE A O 1
ATOM 655 N N . MET A 1 87 ? 0.419 3.169 5.814 1.00 92.88 87 MET A N 1
ATOM 656 C CA . MET A 1 87 ? 0.738 3.804 7.090 1.00 92.88 87 MET A CA 1
ATOM 657 C C . MET A 1 87 ? 0.043 3.081 8.232 1.00 92.88 87 MET A C 1
ATOM 659 O O . MET A 1 87 ? -1.175 2.885 8.204 1.00 92.88 87 MET A O 1
ATOM 663 N N . GLU A 1 88 ? 0.798 2.735 9.272 1.00 93.94 88 GLU A N 1
ATOM 664 C CA . GLU A 1 88 ? 0.208 2.231 10.507 1.00 93.94 88 GLU A CA 1
ATOM 665 C C . GLU A 1 88 ? -0.698 3.289 11.138 1.00 93.94 88 GLU A C 1
ATOM 667 O O . GLU A 1 88 ? -0.319 4.448 11.317 1.00 93.94 88 GLU A O 1
ATOM 672 N N . VAL A 1 89 ? -1.905 2.868 11.503 1.00 95.88 89 VAL A N 1
ATOM 673 C CA . VAL A 1 89 ? -2.866 3.723 12.186 1.00 95.88 89 VAL A CA 1
ATOM 674 C C . VAL A 1 89 ? -2.453 3.833 13.642 1.00 95.88 89 VAL A C 1
ATOM 676 O O . VAL A 1 89 ? -2.370 2.827 14.344 1.00 95.88 89 VAL A O 1
ATOM 679 N N . THR A 1 90 ? -2.209 5.052 14.115 1.00 96.50 90 THR A N 1
ATOM 680 C CA . THR A 1 90 ? -1.864 5.309 15.517 1.00 96.50 90 THR A CA 1
ATOM 681 C C . THR A 1 90 ? -3.068 5.113 16.433 1.00 96.50 90 THR A C 1
ATOM 683 O O . THR A 1 90 ? -4.221 5.114 15.995 1.00 96.50 90 THR A O 1
ATOM 686 N N . ASN A 1 91 ? -2.822 5.001 17.743 1.00 97.12 91 ASN A N 1
ATOM 687 C CA . ASN A 1 91 ? -3.912 4.857 18.706 1.00 97.12 91 ASN A CA 1
ATOM 688 C C . ASN A 1 91 ? -4.903 6.031 18.636 1.00 97.12 91 ASN A C 1
ATOM 690 O O . ASN A 1 91 ? -6.111 5.828 18.662 1.00 97.12 91 ASN A O 1
ATOM 694 N N . GLU A 1 92 ? -4.401 7.260 18.491 1.00 97.69 92 GLU A N 1
ATOM 695 C CA . GLU A 1 92 ? -5.255 8.448 18.411 1.00 97.69 92 GLU A CA 1
ATOM 696 C C . GLU A 1 92 ? -6.080 8.475 17.122 1.00 97.69 92 GLU A C 1
ATOM 698 O O . GLU A 1 92 ? -7.283 8.726 17.159 1.00 97.69 92 GLU A O 1
ATOM 703 N N . GLN A 1 93 ? -5.467 8.136 15.985 1.00 97.25 93 GLN A N 1
ATOM 704 C CA . GLN A 1 93 ? -6.196 8.007 14.724 1.00 97.25 93 GLN A CA 1
ATOM 705 C C . GLN A 1 93 ? -7.297 6.946 14.828 1.00 97.25 93 GLN A C 1
ATOM 707 O O . GLN A 1 93 ? -8.402 7.167 14.339 1.00 97.25 93 GLN A O 1
ATOM 712 N N . MET A 1 94 ? -7.030 5.826 15.505 1.00 97.69 94 MET A N 1
ATOM 713 C CA . MET A 1 94 ? -8.017 4.770 15.710 1.00 97.69 94 MET A CA 1
ATOM 714 C C . MET A 1 94 ? -9.197 5.241 16.571 1.00 97.69 94 MET A C 1
ATOM 716 O O . MET A 1 94 ? -10.348 5.002 16.210 1.00 97.69 94 MET A O 1
ATOM 720 N N . ARG A 1 95 ? -8.941 5.986 17.656 1.00 97.94 95 ARG A N 1
ATOM 721 C CA . ARG A 1 95 ? -10.000 6.597 18.485 1.00 97.94 95 ARG A CA 1
ATOM 722 C C . ARG A 1 95 ? -10.911 7.501 17.658 1.00 97.94 95 ARG A C 1
ATOM 724 O O . ARG A 1 95 ? -12.130 7.384 17.741 1.00 97.94 95 ARG A O 1
ATOM 731 N N . LEU A 1 96 ? -10.326 8.371 16.832 1.00 97.44 96 LEU A N 1
ATOM 732 C CA . LEU A 1 96 ? -11.084 9.277 15.967 1.00 97.44 96 LEU A CA 1
ATOM 733 C C . LEU A 1 96 ? -11.892 8.524 14.903 1.00 97.44 96 LEU A C 1
ATOM 735 O O . LEU A 1 96 ? -13.016 8.920 14.600 1.00 97.44 96 LEU A O 1
ATOM 739 N N . ARG A 1 97 ? -11.354 7.429 14.356 1.00 97.44 97 ARG A N 1
ATOM 740 C CA . ARG A 1 97 ? -12.074 6.568 13.405 1.00 97.44 97 ARG A CA 1
ATOM 741 C C . ARG A 1 97 ? -13.263 5.866 14.064 1.00 97.44 97 ARG A C 1
ATOM 743 O O . ARG A 1 97 ? -14.358 5.919 13.512 1.00 97.44 97 ARG A O 1
ATOM 750 N N . PHE A 1 98 ? -13.104 5.327 15.274 1.00 97.69 98 PHE A N 1
ATOM 751 C CA . PHE A 1 98 ? -14.231 4.786 16.045 1.00 97.69 98 PHE A CA 1
ATOM 752 C C . PHE A 1 98 ? -15.286 5.850 16.358 1.00 97.69 98 PHE A C 1
ATOM 754 O O . PHE A 1 98 ? -16.467 5.616 16.120 1.00 97.69 98 PHE A O 1
ATOM 761 N N . ASN A 1 99 ? -14.870 7.040 16.799 1.00 96.56 99 ASN A N 1
ATOM 762 C CA . ASN A 1 99 ? -15.781 8.160 17.048 1.00 96.56 99 ASN A CA 1
ATOM 763 C C . ASN A 1 99 ? -16.568 8.573 15.794 1.00 96.56 99 ASN A C 1
ATOM 765 O O . ASN A 1 99 ? -17.717 8.996 15.897 1.00 96.56 99 ASN A O 1
ATOM 769 N N . ARG A 1 100 ? -15.972 8.479 14.600 1.00 95.69 100 ARG A N 1
ATOM 770 C CA . ARG A 1 100 ? -16.685 8.732 13.337 1.00 95.69 100 ARG A CA 1
ATOM 771 C C . ARG A 1 100 ? -17.659 7.604 12.996 1.00 95.69 100 ARG A C 1
ATOM 773 O O . ARG A 1 100 ? -18.753 7.875 12.511 1.00 95.69 100 ARG A O 1
ATOM 780 N N . ALA A 1 101 ? -17.275 6.358 13.261 1.00 96.44 101 ALA A N 1
ATOM 781 C CA . ALA A 1 101 ? -18.065 5.183 12.910 1.00 96.44 101 ALA A CA 1
ATOM 782 C C . ALA A 1 101 ? -19.265 4.936 13.840 1.00 96.44 101 ALA A C 1
ATOM 784 O O . ALA A 1 101 ? -20.292 4.446 13.376 1.00 96.44 101 ALA A O 1
ATOM 785 N N . CYS A 1 102 ? -19.152 5.261 15.129 1.00 96.88 102 CYS A N 1
ATOM 786 C CA . CYS A 1 102 ? -20.162 4.957 16.143 1.00 96.88 102 CYS A CA 1
ATOM 787 C C . CYS A 1 102 ? -20.228 6.024 17.248 1.00 96.88 102 CYS A C 1
ATOM 789 O O . CYS A 1 102 ? -19.312 6.828 17.429 1.00 96.88 102 CYS A O 1
ATOM 791 N N . ASP A 1 103 ? -21.344 6.044 17.975 1.00 97.00 103 ASP A N 1
ATOM 792 C CA . ASP A 1 103 ? -21.543 6.857 19.172 1.00 97.00 103 ASP A CA 1
ATOM 793 C C . ASP A 1 103 ? -21.287 5.993 20.409 1.00 97.00 103 ASP A C 1
ATOM 795 O O . ASP A 1 103 ? -22.123 5.184 20.820 1.00 97.00 103 ASP A O 1
ATOM 799 N N . ILE A 1 104 ? -20.092 6.132 20.980 1.00 97.19 104 ILE A N 1
ATOM 800 C CA . ILE A 1 104 ? -19.681 5.348 22.141 1.00 97.19 104 ILE A CA 1
ATOM 801 C C . ILE A 1 104 ? -20.326 5.947 23.388 1.00 97.19 104 ILE A C 1
ATOM 803 O O . ILE A 1 104 ? -20.147 7.122 23.705 1.00 97.19 104 ILE A O 1
ATOM 807 N N . ARG A 1 105 ? -21.069 5.122 24.121 1.00 96.94 105 ARG A N 1
ATOM 808 C CA . ARG A 1 105 ? -21.808 5.511 25.319 1.00 96.94 105 ARG A CA 1
ATOM 809 C C . ARG A 1 105 ? -21.226 4.867 26.565 1.00 96.94 105 ARG A C 1
ATOM 811 O O . ARG A 1 105 ? -20.904 3.680 26.580 1.00 96.94 105 ARG A O 1
ATOM 818 N N . LYS A 1 106 ? -21.184 5.624 27.658 1.00 96.25 106 LYS A N 1
ATOM 819 C CA . LYS A 1 106 ? -20.874 5.117 29.000 1.00 96.25 106 LYS A CA 1
ATOM 820 C C . LYS A 1 106 ? -22.006 5.471 29.957 1.00 96.25 106 LYS A C 1
ATOM 822 O O . LYS A 1 106 ? -22.573 6.555 29.866 1.00 96.25 106 LYS A O 1
ATOM 827 N N . PHE A 1 107 ? -22.331 4.561 30.872 1.00 95.50 107 PHE A N 1
ATOM 828 C CA . PHE A 1 107 ? -23.335 4.833 31.895 1.00 95.50 107 PHE A CA 1
ATOM 829 C C . PHE A 1 107 ? -22.768 5.778 32.958 1.00 95.50 107 PHE A C 1
ATOM 831 O O . PHE A 1 107 ? -21.746 5.475 33.586 1.00 95.50 107 PHE A O 1
ATOM 838 N N . ASP A 1 108 ? -23.435 6.910 33.164 1.00 95.19 108 ASP A N 1
ATOM 839 C CA . ASP A 1 108 ? -23.142 7.847 34.240 1.00 95.19 108 ASP A CA 1
ATOM 840 C C . ASP A 1 108 ? -24.063 7.560 35.431 1.00 95.19 108 ASP A C 1
ATOM 842 O O . ASP A 1 108 ? -25.282 7.687 35.345 1.00 95.19 108 ASP A O 1
ATOM 846 N N . LYS A 1 109 ? -23.477 7.159 36.566 1.00 93.88 109 LYS A N 1
ATOM 847 C CA . LYS A 1 109 ? -24.245 6.815 37.774 1.00 93.88 109 LYS A CA 1
ATOM 848 C C . LYS A 1 109 ? -24.912 8.019 38.443 1.00 93.88 109 LYS A C 1
ATOM 850 O O . LYS A 1 109 ? -25.830 7.811 39.219 1.00 93.88 109 LYS A O 1
ATOM 855 N N . ARG A 1 110 ? -24.427 9.245 38.219 1.00 93.19 110 ARG A N 1
ATOM 856 C CA . ARG A 1 110 ? -24.985 10.459 38.838 1.00 93.19 110 ARG A CA 1
ATOM 857 C C . ARG A 1 110 ? -26.173 10.981 38.043 1.00 93.19 110 ARG A C 1
ATOM 859 O O . ARG A 1 110 ? -27.143 11.424 38.637 1.00 93.19 110 ARG A O 1
ATOM 866 N N . ALA A 1 111 ? -26.072 10.938 36.718 1.00 92.56 111 ALA A N 1
ATOM 867 C CA . ALA A 1 111 ? -27.144 11.324 35.809 1.00 92.56 111 ALA A CA 1
ATOM 868 C C . ALA A 1 111 ? -28.136 10.179 35.526 1.00 92.56 111 ALA A C 1
ATOM 870 O O . ALA A 1 111 ? -29.141 10.405 34.859 1.00 92.56 111 ALA A O 1
ATOM 871 N N . GLU A 1 112 ? -27.834 8.962 35.996 1.00 94.56 112 GLU A N 1
ATOM 872 C CA . GLU A 1 112 ? -28.608 7.731 35.780 1.00 94.56 112 GLU A CA 1
ATOM 873 C C . GLU A 1 112 ? -28.929 7.460 34.298 1.00 94.56 112 GLU A C 1
ATOM 875 O O . GLU A 1 112 ? -29.965 6.894 33.951 1.00 94.56 112 GLU A O 1
ATOM 880 N N . CYS A 1 113 ? -28.027 7.854 33.395 1.00 95.88 113 CYS A N 1
ATOM 881 C CA . CYS A 1 113 ? -28.247 7.767 31.955 1.00 95.88 113 CYS A CA 1
ATOM 882 C C . CYS A 1 113 ? -26.971 7.415 31.175 1.00 95.88 113 CYS A C 1
ATOM 884 O O . CYS A 1 113 ? -25.848 7.466 31.683 1.00 95.88 113 CYS A O 1
ATOM 886 N N . TRP A 1 114 ? -27.151 7.023 29.913 1.00 96.31 114 TRP A N 1
ATOM 887 C CA . TRP A 1 114 ? -26.055 6.755 28.983 1.00 96.31 114 TRP A CA 1
ATOM 888 C C . TRP A 1 114 ? -25.614 8.042 28.289 1.00 96.31 114 TRP A C 1
ATOM 890 O O . TRP A 1 114 ? -26.347 8.610 27.476 1.00 96.31 114 TRP A O 1
ATOM 900 N N . ILE A 1 115 ? -24.386 8.473 28.562 1.00 96.12 115 ILE A N 1
ATOM 901 C CA . ILE A 1 115 ? -23.800 9.678 27.967 1.00 96.12 115 ILE A CA 1
ATOM 902 C C . ILE A 1 115 ? -22.834 9.315 26.841 1.00 96.12 115 ILE A C 1
ATOM 904 O O . ILE A 1 115 ? -22.122 8.312 26.935 1.00 96.12 115 ILE A O 1
ATOM 908 N N . SER A 1 116 ? -22.808 10.125 25.781 1.00 96.50 116 SER A N 1
ATOM 909 C CA . SER A 1 116 ? -21.792 10.028 24.727 1.00 96.50 116 SER A CA 1
ATOM 910 C C . SER A 1 116 ? -20.428 10.388 25.286 1.00 96.50 116 SER A C 1
ATOM 912 O O . SER A 1 116 ? -20.278 11.370 26.015 1.00 96.50 116 SER A O 1
ATOM 914 N N . VAL A 1 117 ? -19.432 9.590 24.933 1.00 96.62 117 VAL A N 1
ATOM 915 C CA . VAL A 1 117 ? -18.039 9.796 25.309 1.00 96.62 117 VAL A CA 1
ATOM 916 C C . VAL A 1 117 ? -17.150 9.557 24.099 1.00 96.62 117 VAL A C 1
ATOM 918 O O . VAL A 1 117 ? -17.483 8.780 23.206 1.00 96.62 117 VAL A O 1
ATOM 921 N N . ASP A 1 118 ? -15.985 10.197 24.085 1.00 96.62 118 ASP A N 1
ATOM 922 C CA . ASP A 1 118 ? -14.943 9.821 23.138 1.00 96.62 118 ASP A CA 1
ATOM 923 C C . ASP A 1 118 ? -14.476 8.386 23.389 1.00 96.62 118 ASP A C 1
ATOM 925 O O . ASP A 1 118 ? -14.394 7.937 24.537 1.00 96.62 118 ASP A O 1
ATOM 929 N N . CYS A 1 119 ? -14.079 7.700 22.316 1.00 97.25 119 CYS A N 1
ATOM 930 C CA . CYS A 1 119 ? -13.423 6.405 22.374 1.00 97.25 119 CYS A CA 1
ATOM 931 C C . CYS A 1 119 ? -12.284 6.445 23.407 1.00 97.25 119 CYS A C 1
ATOM 933 O O . CYS A 1 119 ? -11.335 7.232 23.249 1.00 97.25 119 CYS A O 1
ATOM 935 N N . PRO A 1 120 ? -12.331 5.608 24.459 1.00 96.69 120 PRO A N 1
ATOM 93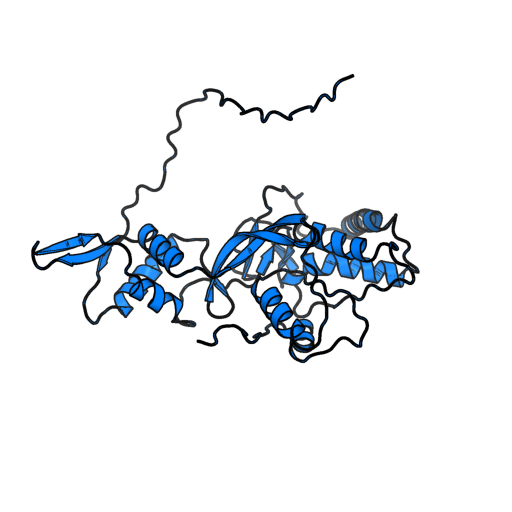6 C CA . PRO A 1 120 ? -11.244 5.509 25.422 1.00 96.69 120 PRO A CA 1
ATOM 937 C C . PRO A 1 120 ? -9.931 5.082 24.757 1.00 96.69 120 PRO A C 1
ATOM 939 O O . PRO A 1 120 ? -9.922 4.389 23.738 1.00 96.69 120 PRO A O 1
ATOM 942 N N . LYS A 1 121 ? -8.797 5.493 25.334 1.00 96.19 121 LYS A N 1
ATOM 943 C CA . LYS A 1 121 ? -7.469 5.159 24.790 1.00 96.19 121 LYS A CA 1
ATOM 944 C C . LYS A 1 121 ? -7.182 3.661 24.827 1.00 96.19 121 LYS A C 1
ATOM 946 O O . LYS A 1 121 ? -6.618 3.137 23.873 1.00 96.19 121 LYS A O 1
ATOM 951 N N . ASP A 1 122 ? -7.572 2.999 25.910 1.00 94.88 122 ASP A N 1
ATOM 952 C CA . ASP A 1 122 ? -7.384 1.565 26.121 1.00 94.88 122 ASP A CA 1
ATOM 953 C C . ASP A 1 122 ? -8.309 0.720 25.232 1.00 94.88 122 ASP A C 1
ATOM 955 O O . ASP A 1 122 ? -7.948 -0.392 24.867 1.00 94.88 122 ASP A O 1
ATOM 959 N N . PHE A 1 123 ? -9.470 1.255 24.840 1.00 96.00 123 PHE A N 1
ATOM 960 C CA . PHE A 1 123 ? -10.374 0.629 23.872 1.00 96.00 123 PHE A CA 1
ATOM 961 C C . PHE A 1 123 ? -9.717 0.524 22.490 1.00 96.00 123 PHE A C 1
ATOM 963 O O . PHE A 1 123 ? -9.609 -0.564 21.927 1.00 96.00 123 PHE A O 1
ATOM 970 N N . ALA A 1 124 ? -9.229 1.652 21.964 1.00 96.56 124 ALA A N 1
ATOM 971 C CA . ALA A 1 124 ? -8.556 1.691 20.668 1.00 96.56 124 ALA A CA 1
ATOM 972 C C . ALA A 1 124 ? -7.224 0.924 20.679 1.00 96.56 124 ALA A C 1
ATOM 974 O O . ALA A 1 124 ? -6.887 0.264 19.695 1.00 96.56 124 ALA A O 1
ATOM 975 N N . GLN A 1 125 ? -6.498 0.967 21.801 1.00 95.62 125 GLN A N 1
ATOM 976 C CA . GLN A 1 125 ? -5.250 0.230 21.965 1.00 95.62 125 GLN A CA 1
ATOM 977 C C . GLN A 1 125 ? -5.513 -1.274 21.937 1.00 95.62 125 GLN A C 1
ATOM 979 O O . GLN A 1 125 ? -4.891 -1.976 21.148 1.00 95.62 125 GLN A O 1
ATOM 984 N N . ALA A 1 126 ? -6.484 -1.745 22.726 1.00 94.50 126 ALA A N 1
ATOM 985 C CA . ALA A 1 126 ? -6.855 -3.153 22.756 1.00 94.50 126 ALA A CA 1
ATOM 986 C C . ALA A 1 126 ? -7.257 -3.659 21.367 1.00 94.50 126 ALA A C 1
ATOM 988 O O . ALA A 1 126 ? -6.814 -4.727 20.972 1.00 94.50 126 ALA A O 1
ATOM 989 N N . TYR A 1 127 ? -8.026 -2.885 20.596 1.00 95.50 127 TYR A N 1
ATOM 990 C CA . TYR A 1 127 ? -8.353 -3.252 19.216 1.00 95.50 127 TYR A CA 1
ATOM 991 C C . TYR A 1 127 ? -7.102 -3.410 18.333 1.00 95.50 127 TYR A C 1
ATOM 993 O O . TYR A 1 127 ? -6.977 -4.402 17.621 1.00 95.50 127 TYR A O 1
ATOM 1001 N N . ARG A 1 128 ? -6.151 -2.467 18.393 1.00 94.69 128 ARG A N 1
ATOM 1002 C CA . ARG A 1 128 ? -4.905 -2.504 17.596 1.00 94.69 128 ARG A CA 1
ATOM 1003 C C . ARG A 1 128 ? -3.941 -3.625 18.001 1.00 94.69 128 ARG A C 1
ATOM 1005 O O . ARG A 1 128 ? -3.070 -3.971 17.212 1.00 94.69 128 ARG A O 1
ATOM 1012 N N . GLU A 1 129 ? -4.083 -4.172 19.202 1.00 90.81 129 GLU A N 1
ATOM 1013 C CA . GLU A 1 129 ? -3.220 -5.222 19.761 1.00 90.81 129 GLU A CA 1
ATOM 1014 C C . GLU A 1 129 ? -3.831 -6.633 19.642 1.00 90.81 129 GLU A C 1
ATOM 1016 O O . GLU A 1 129 ? -3.337 -7.573 20.261 1.00 90.81 129 GLU A O 1
ATOM 1021 N N . LEU A 1 130 ? -4.878 -6.802 18.825 1.00 87.00 130 LEU A N 1
ATOM 1022 C CA . LEU A 1 130 ? -5.526 -8.091 18.542 1.00 87.00 130 LEU A CA 1
ATOM 1023 C C . LEU A 1 130 ? -5.330 -8.533 17.075 1.00 87.00 130 LEU A C 1
ATOM 1025 O O . LEU A 1 130 ? -6.303 -8.690 16.332 1.00 87.00 130 LEU A O 1
ATOM 1029 N N . PRO A 1 131 ? -4.082 -8.732 16.607 1.00 81.62 131 PRO A N 1
ATOM 1030 C CA . PRO A 1 131 ? -3.854 -9.233 15.259 1.00 81.62 131 PRO A CA 1
ATOM 1031 C C . PRO A 1 131 ? -4.498 -10.614 15.080 1.00 81.62 131 PRO A C 1
ATOM 1033 O O . PRO A 1 131 ? -4.452 -11.464 15.969 1.00 81.62 131 PRO A O 1
ATOM 1036 N N . GLY A 1 132 ? -5.090 -10.841 13.907 1.00 78.94 132 GLY A N 1
ATOM 1037 C CA . GLY A 1 132 ? -5.752 -12.103 13.561 1.00 78.94 132 GLY A CA 1
ATOM 1038 C C . GLY A 1 132 ? -7.229 -12.194 13.953 1.00 78.94 132 GLY A C 1
ATOM 1039 O O . GLY A 1 132 ? -7.880 -13.159 13.563 1.00 78.94 132 GLY A O 1
ATOM 1040 N N . THR A 1 133 ? -7.784 -11.202 14.662 1.00 87.00 133 THR A N 1
ATOM 1041 C CA . THR A 1 133 ? -9.232 -11.139 14.945 1.00 87.00 133 THR A CA 1
ATOM 1042 C C . THR A 1 133 ? -9.967 -10.077 14.130 1.00 87.00 133 THR A C 1
ATOM 1044 O O . THR A 1 133 ? -11.190 -10.010 14.205 1.00 87.00 133 THR A O 1
ATOM 1047 N N . TRP A 1 134 ? -9.248 -9.235 13.381 1.00 94.31 134 TRP A N 1
ATOM 1048 C CA . TRP A 1 134 ? -9.857 -8.138 12.634 1.00 94.31 134 TRP A CA 1
ATOM 1049 C C . TRP A 1 134 ? -10.697 -8.626 11.457 1.00 94.31 134 TRP A C 1
ATOM 1051 O O . TRP A 1 134 ? -10.280 -9.480 10.676 1.00 94.31 134 TRP A O 1
ATOM 1061 N N . ARG A 1 135 ? -11.835 -7.967 11.257 1.00 95.00 135 ARG A N 1
ATOM 1062 C CA . ARG A 1 135 ? -12.694 -8.067 10.068 1.00 95.00 135 ARG A CA 1
ATOM 1063 C C . ARG A 1 135 ? -12.252 -7.118 8.950 1.00 95.00 135 ARG A C 1
ATOM 1065 O O . ARG A 1 135 ? -12.958 -6.955 7.956 1.00 95.00 135 ARG A O 1
ATOM 1072 N N . LEU A 1 136 ? -11.110 -6.452 9.127 1.00 96.25 136 LEU A N 1
ATOM 1073 C CA . LEU A 1 136 ? -10.547 -5.544 8.139 1.00 96.25 136 LEU A CA 1
ATOM 1074 C C . LEU A 1 136 ? -10.062 -6.315 6.903 1.00 96.25 136 LEU A C 1
ATOM 1076 O O . LEU A 1 136 ? -9.485 -7.394 7.042 1.00 96.25 136 LEU A O 1
ATOM 1080 N N . PRO A 1 137 ? -10.231 -5.768 5.692 1.00 95.94 137 PRO A N 1
ATOM 1081 C CA . PRO A 1 137 ? -9.640 -6.358 4.499 1.00 95.94 137 PRO A CA 1
ATOM 1082 C C . PRO A 1 137 ? -8.109 -6.376 4.592 1.00 95.94 137 PRO A C 1
ATOM 1084 O O . PRO A 1 137 ? -7.490 -5.442 5.110 1.00 95.94 137 PRO A O 1
ATOM 1087 N N . HIS A 1 138 ? -7.487 -7.433 4.069 1.00 93.88 138 HIS A N 1
ATOM 1088 C CA . HIS A 1 138 ? -6.035 -7.477 3.920 1.00 93.88 138 HIS A CA 1
ATOM 1089 C C . HIS A 1 138 ? -5.595 -6.509 2.824 1.00 93.88 138 HIS A C 1
ATOM 1091 O O . HIS A 1 138 ? -6.157 -6.511 1.732 1.00 93.88 138 HIS A O 1
ATOM 1097 N N . LEU A 1 139 ? -4.566 -5.713 3.095 1.00 93.88 139 LEU A N 1
ATOM 1098 C CA . LEU A 1 139 ? -3.901 -4.891 2.091 1.00 93.88 139 LEU A CA 1
ATOM 1099 C C . LEU A 1 139 ? -2.528 -5.486 1.808 1.00 93.88 139 LEU A C 1
ATOM 1101 O O . LEU A 1 139 ? -1.744 -5.705 2.727 1.00 93.88 139 LEU A O 1
ATOM 1105 N N . ARG A 1 140 ? -2.237 -5.754 0.539 1.00 89.25 140 ARG A N 1
ATOM 1106 C CA . ARG A 1 140 ? -0.960 -6.304 0.083 1.00 89.25 140 ARG A CA 1
ATOM 1107 C C . ARG A 1 140 ? -0.012 -5.213 -0.395 1.00 89.25 140 ARG A C 1
ATOM 1109 O O . ARG A 1 140 ? 1.160 -5.249 -0.046 1.00 89.25 140 ARG A O 1
ATOM 1116 N N . ALA A 1 141 ? -0.514 -4.274 -1.194 1.00 89.75 141 ALA A N 1
ATOM 1117 C CA . ALA A 1 141 ? 0.290 -3.224 -1.809 1.00 89.75 141 ALA A CA 1
ATOM 1118 C C . ALA A 1 141 ? -0.564 -2.009 -2.192 1.00 89.75 141 ALA A C 1
ATOM 1120 O O . ALA A 1 141 ? -1.797 -2.078 -2.230 1.00 89.75 141 ALA A O 1
ATOM 1121 N N . VAL A 1 142 ? 0.116 -0.915 -2.522 1.00 92.69 142 VAL A N 1
ATOM 1122 C CA . VAL A 1 142 ? -0.476 0.294 -3.102 1.00 92.69 142 VAL A CA 1
ATOM 1123 C C . VAL A 1 142 ? 0.138 0.546 -4.479 1.00 92.69 142 VAL A C 1
ATOM 1125 O O . VAL A 1 142 ? 1.323 0.293 -4.685 1.00 92.69 142 VAL A O 1
ATOM 1128 N N . THR A 1 143 ? -0.656 1.029 -5.434 1.00 92.69 143 THR A N 1
ATOM 1129 C CA . THR A 1 143 ? -0.177 1.400 -6.777 1.00 92.69 143 THR A CA 1
ATOM 1130 C C . THR A 1 143 ? -0.816 2.701 -7.243 1.00 92.69 143 THR A C 1
ATOM 1132 O O . THR A 1 143 ? -1.946 3.014 -6.863 1.00 92.69 143 THR A O 1
ATOM 1135 N N . THR A 1 144 ? -0.098 3.457 -8.075 1.00 93.81 144 THR A N 1
ATOM 1136 C CA . THR A 1 144 ? -0.605 4.695 -8.692 1.00 93.81 144 THR A CA 1
ATOM 1137 C C . THR A 1 144 ? -0.722 4.612 -10.211 1.00 93.81 144 THR A C 1
ATOM 1139 O O . THR A 1 144 ? -1.304 5.498 -10.835 1.00 93.81 144 THR A O 1
ATOM 1142 N N . ALA A 1 145 ? -0.269 3.511 -10.811 1.00 93.25 145 ALA A N 1
ATOM 1143 C CA . ALA A 1 145 ? -0.513 3.171 -12.206 1.00 93.25 145 ALA A CA 1
ATOM 1144 C C . ALA A 1 145 ? -1.415 1.926 -12.316 1.00 93.25 145 ALA A C 1
ATOM 1146 O O . ALA A 1 145 ? -1.359 1.059 -11.430 1.00 93.25 145 ALA A O 1
ATOM 1147 N N . 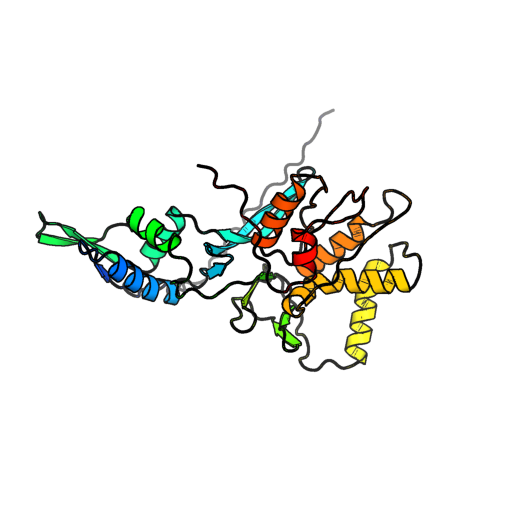PRO A 1 146 ? -2.223 1.810 -13.391 1.00 93.75 146 PRO A N 1
ATOM 1148 C CA . PRO A 1 146 ? -2.915 0.572 -13.713 1.00 93.75 146 PRO A CA 1
ATOM 1149 C C . PRO A 1 146 ? -1.939 -0.602 -13.774 1.00 93.75 146 PRO A C 1
ATOM 1151 O O . PRO A 1 146 ? -0.820 -0.474 -14.273 1.00 93.75 146 PRO A O 1
ATOM 1154 N N . THR A 1 147 ? -2.366 -1.751 -13.265 1.00 92.88 147 THR A N 1
ATOM 1155 C CA . THR A 1 147 ? -1.522 -2.947 -13.137 1.00 92.88 147 THR A CA 1
ATOM 1156 C C . THR A 1 147 ? -2.293 -4.202 -13.532 1.00 92.88 147 THR A C 1
ATOM 1158 O O . THR A 1 147 ? -3.501 -4.156 -13.762 1.00 92.88 147 THR A O 1
ATOM 1161 N N . LEU A 1 148 ? -1.597 -5.334 -13.621 1.00 92.31 148 LEU A N 1
ATOM 1162 C CA . LEU A 1 148 ? -2.224 -6.636 -13.803 1.00 92.31 148 LEU A CA 1
ATOM 1163 C C . LEU A 1 148 ? -2.535 -7.275 -12.447 1.00 92.31 148 LEU A C 1
ATOM 1165 O O . LEU A 1 148 ? -1.725 -7.253 -11.513 1.00 92.31 148 LEU A O 1
ATOM 1169 N N . ARG A 1 149 ? -3.708 -7.896 -12.364 1.00 92.12 149 ARG A N 1
ATOM 1170 C CA . ARG A 1 149 ? -4.042 -8.876 -11.333 1.00 92.12 149 ARG A CA 1
ATOM 1171 C C . ARG A 1 149 ? -3.315 -10.202 -11.612 1.00 92.12 149 ARG A C 1
ATOM 1173 O O . ARG A 1 149 ? -2.865 -10.428 -12.737 1.00 92.12 149 ARG A O 1
ATOM 1180 N N . PRO A 1 150 ? -3.220 -11.113 -10.624 1.00 88.12 150 PRO A N 1
ATOM 1181 C CA . PRO A 1 150 ? -2.619 -12.436 -10.824 1.00 88.12 150 PRO A CA 1
ATOM 1182 C C . PRO A 1 150 ? -3.265 -13.279 -11.935 1.00 88.12 150 PRO A C 1
ATOM 1184 O O . PRO A 1 150 ? -2.596 -14.122 -12.522 1.00 88.12 150 PRO A O 1
ATOM 1187 N N . ASP A 1 151 ? -4.544 -13.049 -12.242 1.00 90.12 151 ASP A N 1
ATOM 1188 C CA . ASP A 1 151 ? -5.268 -13.720 -13.331 1.00 90.12 151 ASP A CA 1
ATOM 1189 C C . ASP A 1 151 ? -5.027 -13.087 -14.718 1.00 90.12 151 ASP A C 1
ATOM 1191 O O . ASP A 1 151 ? -5.557 -13.565 -15.720 1.00 90.12 151 ASP A O 1
ATOM 1195 N N . GLY A 1 152 ? -4.231 -12.014 -14.789 1.00 88.19 152 GLY A N 1
ATOM 1196 C CA . GLY A 1 152 ? -3.940 -11.267 -16.012 1.00 88.19 152 GLY A CA 1
ATOM 1197 C C . GLY A 1 152 ? -4.984 -10.210 -16.382 1.00 88.19 152 GLY A C 1
ATOM 1198 O O . GLY A 1 152 ? -4.787 -9.501 -17.368 1.00 88.19 152 GLY A O 1
ATOM 1199 N N . SER A 1 153 ? -6.068 -10.060 -15.613 1.00 92.00 153 SER A N 1
ATOM 1200 C CA . SER A 1 153 ? -7.014 -8.955 -15.793 1.00 92.00 153 SER A CA 1
ATOM 1201 C C . SER A 1 153 ? -6.416 -7.625 -15.319 1.00 92.00 153 SER A C 1
ATOM 1203 O O . SER A 1 153 ? -5.466 -7.585 -14.536 1.00 92.00 153 SER A O 1
ATOM 1205 N N . ILE A 1 154 ? -6.970 -6.510 -15.794 1.00 92.81 154 ILE A N 1
ATOM 1206 C CA . ILE A 1 154 ? -6.439 -5.173 -15.511 1.00 92.81 154 ILE A CA 1
ATOM 1207 C C . ILE A 1 154 ? -7.108 -4.591 -14.266 1.00 92.81 154 ILE A C 1
ATOM 1209 O O . ILE A 1 154 ? -8.335 -4.598 -14.137 1.00 92.81 154 ILE A O 1
ATOM 1213 N N . LEU A 1 155 ? -6.288 -4.073 -13.356 1.00 94.06 155 LEU A N 1
ATOM 1214 C CA . LEU A 1 155 ? -6.699 -3.212 -12.258 1.00 94.06 155 LEU A CA 1
ATOM 1215 C C . LEU A 1 155 ? -6.506 -1.748 -12.673 1.00 94.06 155 LEU A C 1
ATOM 1217 O O . LEU A 1 155 ? -5.385 -1.243 -12.663 1.00 94.06 155 LEU A O 1
ATOM 1221 N N . ASP A 1 156 ? -7.600 -1.079 -13.028 1.00 93.06 156 ASP A N 1
ATOM 1222 C CA . ASP A 1 156 ? -7.637 0.310 -13.515 1.00 93.06 156 ASP A CA 1
ATOM 1223 C C . ASP A 1 156 ? -8.773 1.149 -12.893 1.00 93.06 156 ASP A C 1
ATOM 1225 O O . ASP A 1 156 ? -9.003 2.294 -13.286 1.00 93.06 156 ASP A O 1
ATOM 1229 N N . ARG A 1 157 ? -9.476 0.607 -11.889 1.00 94.00 157 ARG A N 1
ATOM 1230 C CA . ARG A 1 157 ? -10.539 1.304 -11.149 1.00 94.00 157 ARG A CA 1
ATOM 1231 C C . ARG A 1 157 ? -10.026 1.780 -9.792 1.00 94.00 157 ARG A C 1
ATOM 1233 O O . ARG A 1 157 ? -9.633 0.927 -8.996 1.00 94.00 157 ARG A O 1
ATOM 1240 N N . PRO A 1 158 ? -10.022 3.096 -9.507 1.00 95.81 158 PRO A N 1
ATOM 1241 C CA . PRO A 1 158 ? -9.527 3.611 -8.234 1.00 95.81 158 PRO A CA 1
ATOM 1242 C C . PRO A 1 158 ? -10.254 3.005 -7.028 1.00 95.81 158 PRO A C 1
ATOM 1244 O O . PRO A 1 158 ? -11.478 2.871 -7.035 1.00 95.81 158 PRO A O 1
ATOM 1247 N N . GLY A 1 159 ? -9.497 2.688 -5.980 1.00 96.31 159 GLY A N 1
ATOM 1248 C CA . GLY A 1 159 ? -9.976 2.081 -4.744 1.00 96.31 159 GLY A CA 1
ATOM 1249 C C . GLY A 1 159 ? -9.287 0.758 -4.415 1.00 96.31 159 GLY A C 1
ATOM 1250 O O . GLY A 1 159 ? -8.270 0.386 -4.999 1.00 96.31 159 GLY A O 1
ATOM 1251 N N . TYR A 1 160 ? -9.845 0.062 -3.428 1.00 96.94 160 TYR A N 1
ATOM 1252 C CA . TYR A 1 160 ? -9.378 -1.255 -3.009 1.00 96.94 160 TYR A CA 1
ATOM 1253 C C . TYR A 1 160 ? -9.946 -2.355 -3.910 1.00 96.94 160 TYR A C 1
ATOM 1255 O O . TYR A 1 160 ? -11.162 -2.447 -4.088 1.00 96.94 160 TYR A O 1
ATOM 1263 N N . ASP A 1 161 ? -9.066 -3.211 -4.416 1.00 95.50 161 ASP A N 1
ATOM 1264 C CA . ASP A 1 161 ? -9.406 -4.388 -5.203 1.00 95.50 161 ASP A CA 1
ATOM 1265 C C . ASP A 1 161 ? -9.357 -5.649 -4.325 1.00 95.50 161 ASP A C 1
ATOM 1267 O O . ASP A 1 161 ? -8.270 -6.042 -3.888 1.00 95.50 161 ASP A O 1
ATOM 1271 N N . PRO A 1 162 ? -10.505 -6.292 -4.041 1.00 93.38 162 PRO A N 1
ATOM 1272 C CA . PRO A 1 162 ? -10.556 -7.445 -3.144 1.00 93.38 162 PRO A CA 1
ATOM 1273 C C . PRO A 1 162 ? -9.879 -8.693 -3.725 1.00 93.38 162 PRO A C 1
ATOM 1275 O O . PRO A 1 162 ? -9.375 -9.506 -2.955 1.00 93.38 162 PRO A O 1
ATOM 1278 N N . ASP A 1 163 ? -9.824 -8.828 -5.054 1.00 90.81 163 ASP A N 1
ATOM 1279 C CA . ASP A 1 163 ? -9.256 -10.006 -5.720 1.00 90.81 163 ASP A CA 1
ATOM 1280 C C . ASP A 1 163 ? -7.724 -10.036 -5.621 1.00 90.81 163 ASP A C 1
ATOM 1282 O O . ASP A 1 163 ? -7.120 -11.093 -5.436 1.00 90.81 163 ASP A O 1
ATOM 1286 N N . SER A 1 164 ? -7.075 -8.871 -5.714 1.00 90.88 164 SER A N 1
ATOM 1287 C CA . SER A 1 164 ? -5.613 -8.745 -5.638 1.00 90.88 164 SER A CA 1
ATOM 1288 C C . SER A 1 164 ? -5.088 -8.189 -4.307 1.00 90.88 164 SER A C 1
ATOM 1290 O O . SER A 1 164 ? -3.865 -8.167 -4.095 1.00 90.88 164 SER A O 1
ATOM 1292 N N . ALA A 1 165 ? -5.988 -7.743 -3.422 1.00 93.25 165 ALA A N 1
ATOM 1293 C CA . ALA A 1 165 ? -5.694 -7.020 -2.185 1.00 93.25 165 ALA A CA 1
ATOM 1294 C C . ALA A 1 165 ? -4.826 -5.763 -2.407 1.00 93.25 165 ALA A C 1
ATOM 1296 O O . ALA A 1 165 ? -4.003 -5.410 -1.559 1.00 93.25 165 ALA A O 1
ATOM 1297 N N . VAL A 1 166 ? -4.969 -5.093 -3.553 1.00 93.56 166 VAL A N 1
ATOM 1298 C CA . VAL A 1 166 ? -4.204 -3.889 -3.918 1.00 93.56 166 VAL A CA 1
ATOM 1299 C C . VAL A 1 166 ? -5.096 -2.659 -3.828 1.00 93.56 166 VAL A C 1
ATOM 1301 O O . VAL A 1 166 ? -6.252 -2.689 -4.241 1.00 93.56 166 VAL A O 1
ATOM 1304 N N . TYR A 1 167 ? -4.557 -1.560 -3.305 1.00 95.75 167 TYR A N 1
ATOM 1305 C CA . TYR A 1 167 ? -5.217 -0.258 -3.363 1.00 95.75 167 TYR A CA 1
ATOM 1306 C C . TYR A 1 167 ? -4.641 0.569 -4.513 1.00 95.75 167 TYR A C 1
ATOM 1308 O O . TYR A 1 167 ? -3.450 0.888 -4.515 1.00 95.75 167 TYR A O 1
ATOM 1316 N N . TYR A 1 168 ? -5.481 0.918 -5.483 1.00 95.25 168 TYR A N 1
ATOM 1317 C CA . TYR A 1 168 ? -5.110 1.759 -6.616 1.00 95.25 168 TYR A CA 1
ATOM 1318 C C . TYR A 1 168 ? -5.622 3.189 -6.420 1.00 95.25 168 TYR A C 1
ATOM 1320 O O . TYR A 1 168 ? -6.819 3.415 -6.265 1.00 95.25 168 TYR A O 1
ATOM 1328 N N . ASP A 1 169 ? -4.723 4.168 -6.460 1.00 95.19 169 ASP A N 1
ATOM 1329 C CA . ASP A 1 169 ? -5.076 5.588 -6.519 1.00 95.19 169 ASP A CA 1
ATOM 1330 C C . ASP A 1 169 ? -4.208 6.274 -7.579 1.00 95.19 169 ASP A C 1
ATOM 1332 O O . ASP A 1 169 ? -3.002 6.409 -7.372 1.00 95.19 169 ASP A O 1
ATOM 1336 N N . PRO A 1 170 ? -4.788 6.735 -8.703 1.00 94.12 170 PRO A N 1
ATOM 1337 C CA . PRO A 1 170 ? -4.036 7.338 -9.797 1.00 94.12 170 PRO A CA 1
ATOM 1338 C C . PRO A 1 170 ? -3.479 8.728 -9.487 1.00 94.12 170 PRO A C 1
ATOM 1340 O O . PRO A 1 170 ? -2.886 9.355 -10.365 1.00 94.12 170 PRO A O 1
ATOM 1343 N N . ARG A 1 171 ? -3.702 9.267 -8.282 1.00 92.75 171 ARG A N 1
ATOM 1344 C CA . ARG A 1 171 ? -3.182 10.574 -7.855 1.00 92.75 171 ARG A CA 1
ATOM 1345 C C . ARG A 1 171 ? -3.617 11.712 -8.788 1.00 92.75 171 ARG A C 1
ATOM 1347 O O . ARG A 1 171 ? -2.869 12.652 -9.039 1.00 92.75 171 ARG A O 1
ATOM 1354 N N . GLY A 1 172 ? -4.840 11.613 -9.314 1.00 91.38 172 GLY A N 1
ATOM 1355 C CA . GLY A 1 172 ? -5.423 12.583 -10.248 1.00 91.38 172 GLY A CA 1
ATOM 1356 C C . GLY A 1 172 ? -5.000 12.416 -11.712 1.00 91.38 172 GLY A C 1
ATOM 1357 O O . GLY A 1 172 ? -5.432 13.203 -12.553 1.00 91.38 172 GLY A O 1
ATOM 1358 N N . VAL A 1 173 ? -4.192 11.406 -12.047 1.00 92.62 173 VAL A N 1
ATOM 1359 C CA . VAL A 1 173 ? -3.842 11.079 -13.436 1.00 92.62 173 VAL A CA 1
ATOM 1360 C C . VAL A 1 173 ? -4.986 10.315 -14.103 1.00 92.62 173 VAL A C 1
ATOM 1362 O O . VAL A 1 173 ? -5.552 9.388 -13.535 1.00 92.62 173 VAL A O 1
ATOM 1365 N N . THR A 1 174 ? -5.330 10.681 -15.337 1.00 93.06 174 THR A N 1
ATOM 1366 C CA . THR A 1 174 ? -6.236 9.876 -16.168 1.00 93.06 174 THR A CA 1
ATOM 1367 C C . THR A 1 174 ? -5.405 9.030 -17.121 1.00 93.06 174 THR A C 1
ATOM 1369 O O . THR A 1 174 ? -4.683 9.571 -17.960 1.00 93.06 174 THR A O 1
ATOM 1372 N N . PHE A 1 175 ? -5.497 7.710 -16.985 1.00 91.69 175 PHE A N 1
ATOM 1373 C CA . PHE A 1 175 ? -4.843 6.771 -17.890 1.00 91.69 175 PHE A CA 1
ATOM 1374 C C . PHE A 1 175 ? -5.766 6.442 -19.075 1.00 91.69 175 PHE A C 1
ATOM 1376 O O . PHE A 1 175 ? -6.982 6.373 -18.889 1.00 91.69 175 PHE A O 1
ATOM 1383 N N . PRO A 1 176 ? -5.222 6.250 -20.292 1.00 90.81 176 PRO A N 1
ATOM 1384 C CA . PRO A 1 176 ? -6.004 5.752 -21.418 1.00 90.81 176 PRO A CA 1
ATOM 1385 C C . PRO A 1 176 ? -6.599 4.374 -21.119 1.00 90.81 176 PRO A C 1
ATOM 1387 O O . PRO A 1 176 ? -5.978 3.570 -20.424 1.00 90.81 176 PRO A O 1
ATOM 1390 N N . GLU A 1 177 ? -7.767 4.089 -21.691 1.00 88.88 177 GLU A N 1
ATOM 1391 C CA . GLU A 1 177 ? -8.378 2.763 -21.608 1.00 88.88 177 GLU A CA 1
ATOM 1392 C C . GLU A 1 177 ? -7.456 1.708 -22.233 1.00 88.88 177 GLU A C 1
ATOM 1394 O O . GLU A 1 177 ? -6.918 1.897 -23.331 1.00 88.88 177 GLU A O 1
ATOM 1399 N N . ILE A 1 178 ? -7.274 0.592 -21.528 1.00 87.38 178 ILE A N 1
ATOM 1400 C CA . ILE A 1 178 ? -6.478 -0.533 -22.007 1.00 87.38 178 ILE A CA 1
ATOM 1401 C C . ILE A 1 178 ? -7.446 -1.601 -22.533 1.00 87.38 178 ILE A C 1
ATOM 1403 O O . ILE A 1 178 ? -8.288 -2.081 -21.772 1.00 87.38 178 ILE A O 1
ATOM 1407 N N . PRO A 1 179 ? -7.346 -2.008 -23.813 1.00 88.31 179 PRO A N 1
ATOM 1408 C CA . PRO A 1 179 ? -8.194 -3.063 -24.355 1.00 88.31 179 PRO A CA 1
ATOM 1409 C C . PRO A 1 179 ? -8.061 -4.358 -23.547 1.00 88.31 179 PRO A C 1
ATOM 1411 O O . PRO A 1 179 ? -6.946 -4.796 -23.270 1.00 88.31 179 PRO A O 1
ATOM 1414 N N . SER A 1 180 ? -9.181 -5.015 -23.237 1.00 85.69 180 SER A N 1
ATOM 1415 C CA . SER A 1 180 ? -9.188 -6.293 -22.503 1.00 85.69 180 SER A CA 1
ATOM 1416 C C . SER A 1 180 ? -8.555 -7.453 -23.282 1.00 85.69 180 SER A C 1
ATOM 1418 O O . SER A 1 180 ? -8.086 -8.419 -22.688 1.00 85.69 180 SER A O 1
ATOM 1420 N N . ALA A 1 181 ? -8.521 -7.351 -24.612 1.00 89.56 181 ALA A N 1
ATOM 1421 C CA . ALA A 1 181 ? -7.882 -8.306 -25.511 1.00 89.56 181 ALA A CA 1
ATOM 1422 C C . ALA A 1 181 ? -7.031 -7.551 -26.551 1.00 89.56 181 ALA A C 1
ATOM 1424 O O . ALA A 1 181 ? -7.472 -7.356 -27.689 1.00 89.56 181 ALA A O 1
ATOM 1425 N N . PRO A 1 182 ? -5.832 -7.062 -26.179 1.00 91.94 182 PRO A N 1
ATOM 1426 C CA . PRO A 1 182 ? -4.982 -6.320 -27.099 1.00 91.94 182 PRO A CA 1
ATOM 1427 C C . PRO A 1 182 ? -4.448 -7.241 -28.201 1.00 91.94 182 PRO A C 1
ATOM 1429 O O . PRO A 1 182 ? -4.032 -8.375 -27.964 1.00 91.94 182 PRO A O 1
ATOM 1432 N N . THR A 1 183 ? -4.420 -6.739 -29.432 1.00 95.81 183 THR A N 1
ATOM 1433 C CA . THR A 1 183 ? -3.793 -7.442 -30.556 1.00 95.81 183 THR A CA 1
ATOM 1434 C C . THR A 1 183 ? -2.269 -7.387 -30.454 1.00 95.81 183 THR A C 1
ATOM 1436 O O . THR A 1 183 ? -1.692 -6.454 -29.888 1.00 95.81 183 THR A O 1
ATOM 1439 N N . ARG A 1 184 ? -1.582 -8.338 -31.098 1.00 96.31 184 ARG A N 1
ATOM 1440 C CA . ARG A 1 184 ? -0.112 -8.323 -31.195 1.00 96.31 184 ARG A CA 1
ATOM 1441 C C . ARG A 1 184 ? 0.425 -7.018 -31.796 1.00 96.31 184 ARG A C 1
ATOM 1443 O O . ARG A 1 184 ? 1.452 -6.528 -31.347 1.00 96.31 184 ARG A O 1
ATOM 1450 N N . ALA A 1 185 ? -0.269 -6.446 -32.782 1.00 96.94 185 ALA A N 1
ATOM 1451 C CA . ALA A 1 185 ? 0.129 -5.184 -33.405 1.00 96.94 185 ALA A CA 1
ATOM 1452 C C . ALA A 1 185 ? 0.068 -4.007 -32.415 1.00 96.94 185 ALA A C 1
ATOM 1454 O O . ALA A 1 185 ? 0.998 -3.209 -32.357 1.00 96.94 185 ALA A O 1
ATOM 1455 N N . GLN A 1 186 ? -0.983 -3.934 -31.591 1.00 95.06 186 GLN A N 1
ATOM 1456 C CA . GLN A 1 186 ? -1.089 -2.925 -30.529 1.00 95.06 186 GLN A CA 1
ATOM 1457 C C . GLN A 1 186 ? 0.014 -3.093 -29.478 1.00 95.06 186 GLN A C 1
ATOM 1459 O O . GLN A 1 186 ? 0.606 -2.102 -29.058 1.00 95.06 186 GLN A O 1
ATOM 1464 N N . ALA A 1 187 ? 0.327 -4.333 -29.090 1.00 93.81 187 ALA A N 1
ATOM 1465 C CA . ALA A 1 187 ? 1.405 -4.615 -28.144 1.00 93.81 187 ALA A CA 1
ATOM 1466 C C . ALA A 1 187 ? 2.785 -4.199 -28.687 1.00 93.81 187 ALA A C 1
ATOM 1468 O O . ALA A 1 187 ? 3.559 -3.578 -27.964 1.00 93.81 187 ALA A O 1
ATOM 1469 N N . LEU A 1 188 ? 3.078 -4.479 -29.963 1.00 96.25 188 LEU A N 1
ATOM 1470 C CA . LEU A 1 188 ? 4.331 -4.064 -30.607 1.00 96.25 188 LEU A CA 1
ATOM 1471 C C . LEU A 1 188 ? 4.437 -2.538 -30.731 1.00 96.25 188 LEU A C 1
ATOM 1473 O O . LEU A 1 188 ? 5.476 -1.977 -30.405 1.00 96.25 188 LEU A O 1
ATOM 1477 N N . ALA A 1 189 ? 3.352 -1.852 -31.098 1.00 95.75 189 ALA A N 1
ATOM 1478 C CA . ALA A 1 189 ? 3.334 -0.390 -31.138 1.00 95.75 189 ALA A CA 1
ATOM 1479 C C . ALA A 1 189 ? 3.542 0.235 -29.743 1.00 95.75 189 ALA A C 1
ATOM 1481 O O . ALA A 1 189 ? 4.218 1.254 -29.600 1.00 95.75 189 ALA A O 1
ATOM 1482 N N . ALA A 1 190 ? 2.978 -0.369 -28.691 1.00 93.88 190 ALA A N 1
ATOM 1483 C CA . ALA A 1 190 ? 3.219 0.060 -27.315 1.00 93.88 190 ALA A CA 1
ATOM 1484 C C . ALA A 1 190 ? 4.678 -0.173 -26.887 1.00 93.88 190 ALA A C 1
ATOM 1486 O O . ALA A 1 190 ? 5.262 0.698 -26.239 1.00 93.88 190 ALA A O 1
ATOM 1487 N N . LEU A 1 191 ? 5.271 -1.304 -27.287 1.00 94.56 191 LEU A N 1
ATOM 1488 C CA . LEU A 1 191 ? 6.678 -1.616 -27.044 1.00 94.56 191 LEU A CA 1
ATOM 1489 C C . LEU A 1 191 ? 7.604 -0.588 -27.706 1.00 94.56 191 LEU A C 1
ATOM 1491 O O . LEU A 1 191 ? 8.451 -0.032 -27.017 1.00 94.56 191 LEU A O 1
ATOM 1495 N N . GLU A 1 192 ? 7.390 -0.253 -28.981 1.00 94.75 192 GLU A N 1
ATOM 1496 C CA . GLU A 1 192 ? 8.183 0.770 -29.684 1.00 94.75 192 GLU A CA 1
ATOM 1497 C C . GLU A 1 192 ? 8.146 2.119 -28.952 1.00 94.75 192 GLU A C 1
ATOM 1499 O O . GLU A 1 192 ? 9.174 2.774 -28.773 1.00 94.75 192 GLU A O 1
ATOM 1504 N N . ARG A 1 193 ? 6.967 2.532 -28.456 1.00 94.50 193 ARG A N 1
ATOM 1505 C CA . ARG A 1 193 ? 6.842 3.756 -27.648 1.00 94.50 193 ARG A CA 1
ATOM 1506 C C . ARG A 1 193 ? 7.622 3.651 -26.343 1.00 94.50 193 ARG A C 1
ATOM 1508 O O . ARG A 1 193 ? 8.276 4.621 -25.968 1.00 94.50 193 ARG A O 1
ATOM 1515 N N . LEU A 1 194 ? 7.570 2.509 -25.662 1.00 92.94 194 LEU A N 1
ATOM 1516 C CA . LEU A 1 194 ? 8.316 2.281 -24.425 1.00 92.94 194 LEU A CA 1
ATOM 1517 C C . LEU A 1 194 ? 9.832 2.335 -24.670 1.00 92.94 194 LEU A C 1
ATOM 1519 O O . LEU A 1 194 ? 10.558 2.951 -23.893 1.00 92.94 194 LEU A O 1
ATOM 1523 N N . GLU A 1 195 ? 10.305 1.772 -25.781 1.00 92.50 195 GLU A N 1
ATOM 1524 C CA . GLU A 1 195 ? 11.721 1.770 -26.156 1.00 92.50 195 GLU A CA 1
ATOM 1525 C C . GLU A 1 195 ? 12.289 3.172 -26.397 1.00 92.50 195 GLU A C 1
ATOM 1527 O O . GLU A 1 195 ? 13.470 3.410 -26.124 1.00 92.50 195 GLU A O 1
ATOM 1532 N N . THR A 1 196 ? 11.461 4.135 -26.819 1.00 93.25 196 THR A N 1
ATOM 1533 C CA . THR A 1 196 ? 11.904 5.532 -26.970 1.00 93.25 196 THR A CA 1
ATOM 1534 C C . THR A 1 196 ? 12.406 6.153 -25.664 1.00 93.25 196 THR A C 1
ATOM 1536 O O . THR A 1 196 ? 13.254 7.046 -25.703 1.00 93.25 196 THR A O 1
ATOM 1539 N N . LEU A 1 197 ? 11.968 5.653 -24.499 1.00 91.31 197 LEU A N 1
ATOM 1540 C CA . LEU A 1 197 ? 12.446 6.121 -23.192 1.00 91.31 197 LEU A CA 1
ATOM 1541 C C . LEU A 1 197 ? 13.936 5.826 -22.976 1.00 91.31 197 LEU A C 1
ATOM 1543 O O . LEU A 1 197 ? 14.602 6.511 -22.195 1.00 91.31 197 LEU A O 1
ATOM 1547 N N . PHE A 1 198 ? 14.462 4.832 -23.689 1.00 89.56 198 PHE A N 1
ATOM 1548 C CA . PHE A 1 198 ? 15.858 4.420 -23.629 1.00 89.56 198 PHE A CA 1
ATOM 1549 C C . PHE A 1 198 ? 16.706 5.002 -24.761 1.00 89.56 198 PHE A C 1
ATOM 1551 O O . PHE A 1 198 ? 17.907 4.762 -24.784 1.00 89.56 198 PHE A O 1
ATOM 1558 N N . ALA A 1 199 ? 16.131 5.794 -25.675 1.00 87.00 199 ALA A N 1
ATOM 1559 C CA . ALA A 1 199 ? 16.835 6.293 -26.861 1.00 87.00 199 ALA A CA 1
ATOM 1560 C C . ALA A 1 199 ? 18.094 7.121 -26.540 1.00 87.00 199 ALA A C 1
ATOM 1562 O O . ALA A 1 199 ? 19.010 7.193 -27.352 1.00 87.00 199 ALA A O 1
ATOM 1563 N N . THR A 1 200 ? 18.151 7.747 -25.359 1.00 85.00 200 THR A N 1
ATOM 1564 C CA . THR A 1 200 ? 19.308 8.538 -24.907 1.00 85.00 200 THR A CA 1
ATOM 1565 C C . THR A 1 200 ? 20.269 7.758 -24.007 1.00 85.00 200 THR A C 1
ATOM 1567 O O . THR A 1 200 ? 21.149 8.369 -23.405 1.00 85.00 200 THR A O 1
ATOM 1570 N N . LEU A 1 201 ? 20.031 6.466 -23.783 1.00 86.06 201 LEU A N 1
ATOM 1571 C CA . LEU A 1 201 ? 20.863 5.627 -22.925 1.00 86.06 201 LEU A CA 1
ATOM 1572 C C . LEU A 1 201 ? 21.843 4.828 -23.775 1.00 86.06 201 LEU A C 1
ATOM 1574 O O . LEU A 1 201 ? 21.469 4.266 -24.801 1.00 86.06 201 LEU A O 1
ATOM 1578 N N . ASP A 1 202 ? 23.079 4.746 -23.301 1.00 84.81 202 ASP A N 1
ATOM 1579 C CA . ASP A 1 202 ? 24.138 3.972 -23.942 1.00 84.81 202 ASP A CA 1
ATOM 1580 C C . ASP A 1 202 ? 24.053 2.502 -23.499 1.00 84.81 202 ASP A C 1
ATOM 1582 O O . ASP A 1 202 ? 24.789 2.039 -22.626 1.00 84.81 202 ASP A O 1
ATOM 1586 N N . LEU A 1 203 ? 23.044 1.792 -24.011 1.00 87.56 203 LEU A N 1
ATOM 1587 C CA . LEU A 1 203 ? 22.870 0.360 -23.767 1.00 87.56 203 LEU A CA 1
ATOM 1588 C C . LEU A 1 203 ? 23.815 -0.429 -24.677 1.00 87.56 203 LEU A C 1
ATOM 1590 O O . LEU A 1 203 ? 23.805 -0.245 -25.890 1.00 87.56 203 LEU A O 1
ATOM 1594 N N . VAL A 1 204 ? 24.605 -1.319 -24.075 1.00 87.94 204 VAL A N 1
ATOM 1595 C CA . VAL A 1 204 ? 25.742 -1.984 -24.735 1.00 87.94 204 VAL A CA 1
ATOM 1596 C C . VAL A 1 204 ? 25.308 -2.916 -25.871 1.00 87.94 204 VAL A C 1
ATOM 1598 O O . VAL A 1 204 ? 25.998 -3.017 -26.882 1.00 87.94 204 VAL A O 1
ATOM 1601 N N . ASP A 1 205 ? 24.176 -3.601 -25.708 1.00 90.19 205 ASP A N 1
ATOM 1602 C CA . ASP A 1 205 ? 23.642 -4.574 -26.660 1.00 90.19 205 ASP A CA 1
ATOM 1603 C C . ASP A 1 205 ? 22.122 -4.789 -26.478 1.00 90.19 205 ASP A C 1
ATOM 1605 O O . ASP A 1 205 ? 21.461 -4.180 -25.626 1.00 90.19 205 ASP A O 1
ATOM 1609 N N . ASP A 1 206 ? 21.548 -5.680 -27.291 1.00 91.81 206 ASP A N 1
ATOM 1610 C CA . ASP A 1 206 ? 20.124 -6.035 -27.229 1.00 91.81 206 ASP A CA 1
ATOM 1611 C C . ASP A 1 206 ? 19.748 -6.819 -25.959 1.00 91.81 206 ASP A C 1
ATOM 1613 O O . ASP A 1 206 ? 18.584 -6.812 -25.540 1.00 91.81 206 ASP A O 1
ATOM 1617 N N . ILE A 1 207 ? 20.722 -7.456 -25.299 1.00 93.81 207 ILE A N 1
ATOM 1618 C CA . ILE A 1 207 ? 20.513 -8.125 -24.009 1.00 93.81 207 ILE A CA 1
ATOM 1619 C C . ILE A 1 207 ? 20.291 -7.064 -22.927 1.00 93.81 207 ILE A C 1
ATOM 1621 O O . ILE A 1 207 ? 19.315 -7.148 -22.179 1.00 93.81 207 ILE A O 1
ATOM 1625 N N . ALA A 1 208 ? 21.125 -6.022 -22.886 1.00 91.81 208 ALA A N 1
ATOM 1626 C CA . ALA A 1 208 ? 20.967 -4.876 -21.997 1.00 91.81 208 ALA A CA 1
ATOM 1627 C C . ALA A 1 208 ? 19.642 -4.142 -22.252 1.00 91.81 208 ALA A C 1
ATOM 1629 O O . ALA A 1 208 ? 18.958 -3.761 -21.300 1.00 91.81 208 ALA A O 1
ATOM 1630 N N . ARG A 1 209 ? 19.227 -4.006 -23.520 1.00 91.88 209 ARG A N 1
ATOM 1631 C CA . ARG A 1 209 ? 17.905 -3.471 -23.896 1.00 91.88 209 ARG A CA 1
ATOM 1632 C C . ARG A 1 209 ? 16.760 -4.309 -23.337 1.00 91.88 209 ARG A C 1
ATOM 1634 O O . ARG A 1 209 ? 15.858 -3.765 -22.702 1.00 91.88 209 ARG A O 1
ATOM 1641 N N . SER A 1 210 ? 16.822 -5.624 -23.513 1.00 93.62 210 SER A N 1
ATOM 1642 C CA . SER A 1 210 ? 15.810 -6.552 -22.998 1.00 93.62 210 SER A CA 1
ATOM 1643 C C . SER A 1 210 ? 15.744 -6.533 -21.465 1.00 93.62 210 SER A C 1
ATOM 1645 O O . SER A 1 210 ? 14.656 -6.512 -20.885 1.00 93.62 210 SER A O 1
ATOM 1647 N N . ALA A 1 211 ? 16.897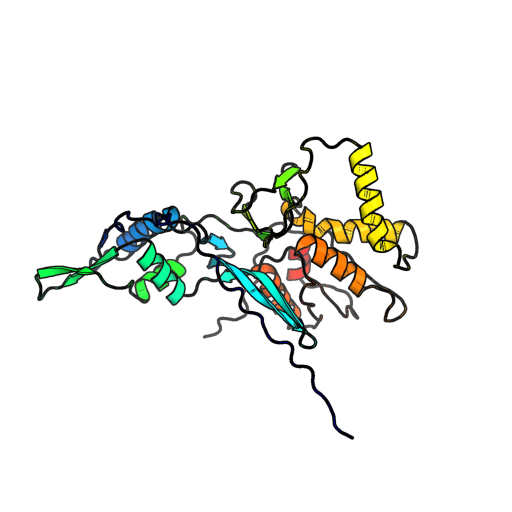 -6.471 -20.792 1.00 94.25 211 ALA A N 1
ATOM 1648 C CA . ALA A 1 211 ? 16.980 -6.358 -19.338 1.00 94.25 211 ALA A CA 1
ATOM 1649 C C . ALA A 1 211 ? 16.420 -5.019 -18.826 1.00 94.25 211 ALA A C 1
ATOM 1651 O O . ALA A 1 211 ? 15.700 -5.006 -17.828 1.00 94.25 211 ALA A O 1
ATOM 1652 N N . ALA A 1 212 ? 16.685 -3.907 -19.520 1.00 93.38 212 ALA A N 1
ATOM 1653 C CA . ALA A 1 212 ? 16.130 -2.595 -19.184 1.00 93.38 212 ALA A CA 1
ATOM 1654 C C . ALA A 1 212 ? 14.601 -2.560 -19.339 1.00 93.38 212 ALA A C 1
ATOM 1656 O O . ALA A 1 212 ? 13.908 -2.065 -18.450 1.00 93.38 212 ALA A O 1
ATOM 1657 N N . LEU A 1 213 ? 14.065 -3.142 -20.419 1.00 94.69 213 LEU A N 1
ATOM 1658 C CA . LEU A 1 213 ? 12.621 -3.315 -20.614 1.00 94.69 213 LEU A CA 1
ATOM 1659 C C . LEU A 1 213 ? 11.997 -4.143 -19.482 1.00 94.69 213 LEU A C 1
ATOM 1661 O O . LEU A 1 213 ? 11.005 -3.730 -18.882 1.00 94.69 213 LEU A O 1
ATOM 1665 N N . SER A 1 214 ? 12.615 -5.274 -19.132 1.00 95.19 214 SER A N 1
ATOM 1666 C CA . SER A 1 214 ? 12.184 -6.086 -17.991 1.00 95.19 214 SER A CA 1
ATOM 1667 C C . SER A 1 214 ? 12.186 -5.278 -16.686 1.00 95.19 214 SER A C 1
ATOM 1669 O O . SER A 1 214 ? 11.205 -5.324 -15.941 1.00 95.19 214 SER A O 1
ATOM 1671 N N . ALA A 1 215 ? 13.233 -4.487 -16.432 1.00 94.44 215 ALA A N 1
ATOM 1672 C CA . ALA A 1 215 ? 13.370 -3.680 -15.222 1.00 94.44 215 ALA A CA 1
ATOM 1673 C C . ALA A 1 215 ? 12.274 -2.616 -15.084 1.00 94.44 215 ALA A C 1
ATOM 1675 O O . ALA A 1 215 ? 11.729 -2.443 -13.996 1.00 94.44 215 ALA A O 1
ATOM 1676 N N . VAL A 1 216 ? 11.907 -1.927 -16.172 1.00 94.44 216 VAL A N 1
ATOM 1677 C CA . VAL A 1 216 ? 10.857 -0.893 -16.118 1.00 94.44 216 VAL A CA 1
ATOM 1678 C C . VAL A 1 216 ? 9.447 -1.472 -16.027 1.00 94.44 216 VAL A C 1
ATOM 1680 O O . VAL A 1 216 ? 8.579 -0.858 -15.414 1.00 94.44 216 VAL A O 1
ATOM 1683 N N . MET A 1 217 ? 9.209 -2.653 -16.604 1.00 93.75 217 MET A N 1
ATOM 1684 C CA . MET A 1 217 ? 7.900 -3.313 -16.558 1.00 93.75 217 MET A CA 1
ATOM 1685 C C . MET A 1 217 ? 7.639 -3.988 -15.210 1.00 93.75 217 MET A C 1
ATOM 1687 O O . MET A 1 217 ? 6.505 -4.008 -14.739 1.00 93.75 217 MET A O 1
ATOM 1691 N N . THR A 1 218 ? 8.677 -4.525 -14.570 1.00 94.50 218 THR A N 1
ATOM 1692 C CA . THR A 1 218 ? 8.552 -5.314 -13.334 1.00 94.50 218 THR A CA 1
ATOM 1693 C C . THR A 1 218 ? 7.791 -4.610 -12.202 1.00 94.50 218 THR A C 1
ATOM 1695 O O . THR A 1 218 ? 6.869 -5.231 -11.678 1.00 94.50 218 THR A O 1
ATOM 1698 N N . PRO A 1 219 ? 8.074 -3.349 -11.812 1.00 93.31 219 PRO A N 1
ATOM 1699 C CA . PRO A 1 219 ? 7.335 -2.712 -10.718 1.00 93.31 219 PRO A CA 1
ATOM 1700 C C . PRO A 1 219 ? 5.866 -2.448 -11.072 1.00 93.31 219 PRO A C 1
ATOM 1702 O O . PRO A 1 219 ? 5.002 -2.558 -10.208 1.00 93.31 219 PRO A O 1
ATOM 1705 N N . ILE A 1 220 ? 5.564 -2.187 -12.348 1.00 92.12 220 ILE A N 1
ATOM 1706 C CA . ILE A 1 220 ? 4.188 -2.024 -12.842 1.00 92.12 220 ILE A CA 1
ATOM 1707 C C . ILE A 1 220 ? 3.448 -3.361 -12.772 1.00 92.12 220 ILE A C 1
ATOM 1709 O O . ILE A 1 220 ? 2.278 -3.399 -12.420 1.00 92.12 220 ILE A O 1
ATOM 1713 N N . LEU A 1 221 ? 4.126 -4.468 -13.079 1.00 91.88 221 LEU A N 1
ATOM 1714 C CA . LEU A 1 221 ? 3.552 -5.815 -13.101 1.00 91.88 221 LEU A CA 1
ATOM 1715 C C . LEU A 1 221 ? 3.677 -6.556 -11.764 1.00 91.88 221 LEU A C 1
ATOM 1717 O O . LEU A 1 221 ? 3.197 -7.684 -11.656 1.00 91.88 221 LEU A O 1
ATOM 1721 N N . ARG A 1 222 ? 4.286 -5.947 -10.736 1.00 89.25 222 ARG A N 1
ATOM 1722 C CA . ARG A 1 222 ? 4.665 -6.619 -9.481 1.00 89.25 222 ARG A CA 1
ATOM 1723 C C . ARG A 1 222 ? 3.497 -7.365 -8.849 1.00 89.25 222 ARG A C 1
ATOM 1725 O O . ARG A 1 222 ? 3.692 -8.463 -8.327 1.00 89.25 222 ARG A O 1
ATOM 1732 N N . SER A 1 223 ? 2.303 -6.782 -8.927 1.00 87.00 223 SER A N 1
ATOM 1733 C CA . SER A 1 223 ? 1.061 -7.323 -8.381 1.00 87.00 223 SER A CA 1
ATOM 1734 C C . SER A 1 223 ? 0.643 -8.662 -8.990 1.00 87.00 223 SER A C 1
ATOM 1736 O O . SER A 1 223 ? 0.034 -9.453 -8.269 1.00 87.00 223 SER A O 1
ATOM 1738 N N . ALA A 1 224 ? 0.992 -8.933 -10.249 1.00 88.38 224 ALA A N 1
ATOM 1739 C CA . ALA A 1 224 ? 0.685 -10.179 -10.952 1.00 88.38 224 ALA A CA 1
ATOM 1740 C C . ALA A 1 224 ? 1.773 -11.255 -10.803 1.00 88.38 224 ALA A C 1
ATOM 1742 O O . ALA A 1 224 ? 1.587 -12.389 -11.236 1.00 88.38 224 ALA A O 1
ATOM 1743 N N . MET A 1 225 ? 2.918 -10.917 -10.208 1.00 87.12 225 MET A N 1
ATOM 1744 C CA . MET A 1 225 ? 4.070 -11.811 -10.122 1.00 87.12 225 MET A CA 1
ATOM 1745 C C . MET A 1 225 ? 4.135 -12.486 -8.751 1.00 87.12 225 MET A C 1
ATOM 1747 O O . MET A 1 225 ? 4.093 -11.815 -7.719 1.00 87.12 225 MET A O 1
ATOM 1751 N N . THR A 1 226 ? 4.317 -13.806 -8.718 1.00 83.06 226 THR A N 1
ATOM 1752 C CA . THR A 1 226 ? 4.618 -14.531 -7.471 1.00 83.06 226 THR A CA 1
ATOM 1753 C C . THR A 1 226 ? 5.995 -14.121 -6.946 1.00 83.06 226 THR A C 1
ATOM 1755 O O . THR A 1 226 ? 6.110 -13.590 -5.844 1.00 83.06 226 THR A O 1
ATOM 1758 N N . ALA A 1 227 ? 7.014 -14.258 -7.794 1.00 84.06 227 ALA A N 1
ATOM 1759 C CA . ALA A 1 227 ? 8.371 -13.776 -7.569 1.00 84.06 227 ALA A CA 1
ATOM 1760 C C . ALA A 1 227 ? 8.717 -12.743 -8.645 1.00 84.06 227 ALA A C 1
ATOM 1762 O O . ALA A 1 227 ? 8.367 -12.919 -9.815 1.00 84.06 227 ALA A O 1
ATOM 1763 N N . ALA A 1 228 ? 9.381 -11.661 -8.249 1.00 88.12 228 ALA A N 1
ATOM 1764 C CA . ALA A 1 228 ? 9.817 -10.621 -9.169 1.00 88.12 228 ALA A CA 1
ATOM 1765 C C . ALA A 1 228 ? 11.331 -10.726 -9.398 1.00 88.12 228 ALA A C 1
ATOM 1767 O O . ALA A 1 228 ? 12.073 -10.929 -8.435 1.00 88.12 228 ALA A O 1
ATOM 1768 N N . PRO A 1 229 ? 11.809 -10.581 -10.644 1.00 89.44 229 PRO A N 1
ATOM 1769 C CA . PRO A 1 229 ? 13.235 -10.545 -10.914 1.00 89.44 229 PRO A CA 1
ATOM 1770 C C . PRO A 1 229 ? 13.873 -9.324 -10.249 1.00 89.44 229 PRO A C 1
ATOM 1772 O O . PRO A 1 229 ? 13.301 -8.234 -10.236 1.00 89.44 229 PRO A O 1
ATOM 1775 N N . MET A 1 230 ? 15.084 -9.513 -9.730 1.00 91.31 230 MET A N 1
ATOM 1776 C CA . MET A 1 230 ? 15.972 -8.416 -9.366 1.00 91.31 230 MET A CA 1
ATOM 1777 C C . MET A 1 230 ? 16.812 -8.032 -10.584 1.00 91.31 230 MET A C 1
ATOM 1779 O O . MET A 1 230 ? 17.384 -8.898 -11.248 1.00 91.31 230 MET A O 1
ATOM 1783 N N . HIS A 1 231 ? 16.938 -6.732 -10.840 1.00 92.69 231 HIS A N 1
ATOM 1784 C CA . HIS A 1 231 ? 17.751 -6.205 -11.934 1.00 92.69 231 HIS A CA 1
ATOM 1785 C C . HIS A 1 231 ? 18.987 -5.506 -11.386 1.00 92.69 231 HIS A C 1
ATOM 1787 O O . HIS A 1 231 ? 18.894 -4.633 -10.524 1.00 92.69 231 HIS A O 1
ATOM 1793 N N . GLY A 1 232 ? 20.150 -5.875 -11.916 1.00 91.06 232 GLY A N 1
ATOM 1794 C CA . GLY A 1 232 ? 21.401 -5.167 -11.679 1.00 91.06 232 GLY A CA 1
ATOM 1795 C C . GLY A 1 232 ? 21.674 -4.183 -12.810 1.00 91.06 232 GLY A C 1
ATOM 1796 O O . GLY A 1 232 ? 21.592 -4.549 -13.980 1.00 91.06 232 GLY A O 1
ATOM 1797 N N . VAL A 1 233 ? 22.030 -2.946 -12.467 1.00 89.06 233 VAL A N 1
ATOM 1798 C CA . VAL A 1 233 ? 22.454 -1.937 -13.444 1.00 89.06 233 VAL A CA 1
ATOM 1799 C C . VAL A 1 233 ? 23.890 -1.534 -13.132 1.00 89.06 233 VAL A C 1
ATOM 1801 O O . VAL A 1 233 ? 24.155 -0.851 -12.144 1.00 89.06 233 VAL A O 1
ATOM 1804 N N . SER A 1 234 ? 24.827 -1.951 -13.979 1.00 86.81 234 SER A N 1
ATOM 1805 C CA . SER A 1 234 ? 26.243 -1.593 -13.881 1.00 86.81 234 SER A CA 1
ATOM 1806 C C . SER A 1 234 ? 26.652 -0.734 -15.074 1.00 86.81 234 SER A C 1
ATOM 1808 O O . SER A 1 234 ? 26.048 -0.787 -16.141 1.00 86.81 234 SER A O 1
ATOM 1810 N N . ALA A 1 235 ? 27.649 0.126 -14.874 1.00 79.50 235 ALA A N 1
ATOM 1811 C CA . ALA A 1 235 ? 28.190 0.953 -15.942 1.00 79.50 235 ALA A CA 1
ATOM 1812 C C . ALA A 1 235 ? 29.584 1.466 -15.556 1.00 79.50 235 ALA A C 1
ATOM 1814 O O . ALA A 1 235 ? 29.768 1.832 -14.387 1.00 79.50 235 ALA A O 1
ATOM 1815 N N . PRO A 1 236 ? 30.522 1.540 -16.519 1.00 72.81 236 PRO A N 1
ATOM 1816 C CA . PRO A 1 236 ? 31.951 1.738 -16.262 1.00 72.81 236 PRO A CA 1
ATOM 1817 C C . PRO A 1 236 ? 32.309 3.141 -15.760 1.00 72.81 236 PRO A C 1
ATOM 1819 O O . PRO A 1 236 ? 33.315 3.307 -15.078 1.00 72.81 236 PRO A O 1
ATOM 1822 N N . VAL A 1 237 ? 31.492 4.153 -16.072 1.00 72.12 237 VAL A N 1
ATOM 1823 C CA . VAL A 1 237 ? 31.734 5.556 -15.696 1.00 72.12 237 VAL A CA 1
ATOM 1824 C C . VAL A 1 237 ? 30.512 6.122 -14.967 1.00 72.12 237 VAL A C 1
ATOM 1826 O O . VAL A 1 237 ? 29.373 5.706 -15.213 1.00 72.12 237 VAL A O 1
ATOM 1829 N N . ALA A 1 238 ? 30.721 7.066 -14.048 1.00 72.12 238 ALA A N 1
ATOM 1830 C CA . ALA A 1 238 ? 29.638 7.853 -13.457 1.00 72.12 238 ALA A CA 1
ATOM 1831 C C . ALA A 1 238 ? 28.916 8.691 -14.534 1.00 72.12 238 ALA A C 1
ATOM 1833 O O . ALA A 1 238 ? 29.524 9.110 -15.512 1.00 72.12 238 ALA A O 1
ATOM 1834 N N . GLY A 1 239 ? 27.610 8.926 -14.375 1.00 69.25 239 GLY A N 1
ATOM 1835 C CA . GLY A 1 239 ? 26.829 9.722 -15.339 1.00 69.25 239 GLY A CA 1
ATOM 1836 C C . GLY A 1 239 ? 26.374 8.982 -16.608 1.00 69.25 239 GLY A C 1
ATOM 1837 O O . GLY A 1 239 ? 25.727 9.576 -17.458 1.00 69.25 239 GLY A O 1
ATOM 1838 N N . SER A 1 240 ? 26.617 7.676 -16.701 1.00 71.31 240 SER A N 1
ATOM 1839 C CA . SER A 1 240 ? 26.220 6.779 -17.808 1.00 71.31 240 SER A CA 1
ATOM 1840 C C . SER A 1 240 ? 24.726 6.409 -17.857 1.00 71.31 240 SER A C 1
ATOM 1842 O O . SER A 1 240 ? 24.313 5.598 -18.676 1.00 71.31 240 SER A O 1
ATOM 1844 N N . GLY A 1 241 ? 23.892 6.979 -16.979 1.00 76.06 241 GLY A N 1
ATOM 1845 C CA . GLY A 1 241 ? 22.439 6.769 -17.010 1.00 76.06 241 GLY A CA 1
ATOM 1846 C C . GLY A 1 241 ? 21.890 5.639 -16.127 1.00 76.06 241 GLY A C 1
ATOM 1847 O O . GLY A 1 241 ? 20.688 5.394 -16.182 1.00 76.06 241 GLY A O 1
ATOM 1848 N N . LYS A 1 242 ? 22.699 5.013 -15.253 1.00 83.94 242 LYS A N 1
ATOM 1849 C CA . LYS A 1 242 ? 22.238 3.965 -14.308 1.00 83.94 242 LYS A CA 1
ATOM 1850 C C . LYS A 1 242 ? 21.004 4.385 -13.502 1.00 83.94 242 LYS A C 1
ATOM 1852 O O . LYS A 1 242 ? 19.943 3.774 -13.598 1.00 83.94 242 LYS A O 1
ATOM 1857 N N . SER A 1 243 ? 21.117 5.503 -12.785 1.00 86.50 243 SER A N 1
ATOM 1858 C CA . SER A 1 243 ? 20.016 6.069 -11.997 1.00 86.50 243 SER A CA 1
ATOM 1859 C C . SER A 1 243 ? 18.845 6.518 -12.877 1.00 86.50 243 SER A C 1
ATOM 1861 O O . SER A 1 243 ? 17.718 6.597 -12.408 1.00 86.50 243 SER A O 1
ATOM 1863 N N . LYS A 1 244 ? 19.082 6.790 -14.168 1.00 89.50 244 LYS A N 1
ATOM 1864 C CA . LYS A 1 244 ? 18.038 7.198 -15.115 1.00 89.50 244 LYS A CA 1
ATOM 1865 C C . LYS A 1 244 ? 17.111 6.027 -15.451 1.00 89.50 244 LYS A C 1
ATOM 1867 O O . LYS A 1 244 ? 15.906 6.238 -15.459 1.00 89.50 244 LYS A O 1
ATOM 1872 N N . ILE A 1 245 ? 17.640 4.812 -15.642 1.00 90.56 245 ILE A N 1
ATOM 1873 C CA . ILE A 1 245 ? 16.828 3.590 -15.837 1.00 90.56 245 ILE A CA 1
ATOM 1874 C C . ILE A 1 245 ? 15.944 3.340 -14.614 1.00 90.56 245 ILE A C 1
ATOM 1876 O O . ILE A 1 245 ? 14.736 3.158 -14.741 1.00 90.56 245 ILE A O 1
ATOM 1880 N N . VAL A 1 246 ? 16.548 3.405 -13.427 1.00 91.81 246 VAL A N 1
ATOM 1881 C CA . VAL A 1 246 ? 15.851 3.236 -12.147 1.00 91.81 246 VAL A CA 1
ATOM 1882 C C . VAL A 1 246 ? 14.733 4.272 -11.989 1.00 91.81 246 VAL A C 1
ATOM 1884 O O . VAL A 1 246 ? 13.603 3.925 -11.657 1.00 91.81 246 VAL A O 1
ATOM 1887 N N . ASN A 1 247 ? 15.016 5.539 -12.299 1.00 91.75 247 ASN A N 1
ATOM 1888 C CA . ASN A 1 247 ? 14.023 6.606 -12.228 1.00 91.75 247 ASN A CA 1
ATOM 1889 C C . ASN A 1 247 ? 12.905 6.445 -13.263 1.00 91.75 247 ASN A C 1
ATOM 1891 O O . ASN A 1 247 ? 11.766 6.758 -12.944 1.00 91.75 247 ASN A O 1
ATOM 1895 N N . ILE A 1 248 ? 13.193 5.955 -14.476 1.00 94.19 248 ILE A N 1
ATOM 1896 C CA . ILE A 1 248 ? 12.151 5.652 -15.471 1.00 94.19 248 ILE A CA 1
ATOM 1897 C C . ILE A 1 248 ? 11.191 4.600 -14.909 1.00 94.19 248 ILE A C 1
ATOM 1899 O O . ILE A 1 248 ? 9.984 4.827 -14.916 1.00 94.19 248 ILE A O 1
ATOM 1903 N N . ALA A 1 249 ? 11.715 3.493 -14.374 1.00 94.44 249 ALA A N 1
ATOM 1904 C CA . ALA A 1 249 ? 10.901 2.438 -13.768 1.00 94.44 249 ALA A CA 1
ATOM 1905 C C . ALA A 1 249 ? 10.026 2.979 -12.622 1.00 94.44 249 ALA A C 1
ATOM 1907 O O . ALA A 1 249 ? 8.819 2.742 -12.589 1.00 94.44 249 ALA A O 1
ATOM 1908 N N . ALA A 1 250 ? 10.621 3.772 -11.727 1.00 92.75 250 ALA A N 1
ATOM 1909 C CA . ALA A 1 250 ? 9.923 4.384 -10.602 1.00 92.75 250 ALA A CA 1
ATOM 1910 C C . ALA A 1 250 ? 8.827 5.366 -11.051 1.00 92.75 250 ALA A C 1
ATOM 1912 O O . ALA A 1 250 ? 7.692 5.279 -10.593 1.00 92.75 250 ALA A O 1
ATOM 1913 N N . ILE A 1 251 ? 9.125 6.264 -11.992 1.00 92.94 251 ILE A N 1
ATOM 1914 C CA . ILE A 1 251 ? 8.157 7.251 -12.486 1.00 92.94 251 ILE A CA 1
ATOM 1915 C C . I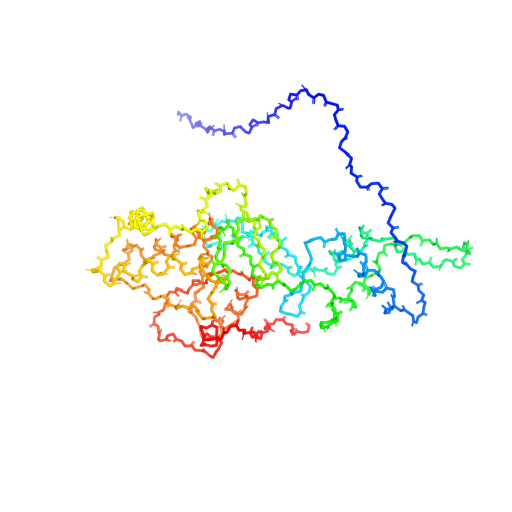LE A 1 251 ? 6.980 6.563 -13.180 1.00 92.94 251 ILE A C 1
ATOM 1917 O O . ILE A 1 251 ? 5.842 6.975 -12.973 1.00 92.94 251 ILE A O 1
ATOM 1921 N N . LEU A 1 252 ? 7.224 5.509 -13.963 1.00 92.69 252 LEU A N 1
ATOM 1922 C CA . LEU A 1 252 ? 6.143 4.764 -14.610 1.00 92.69 252 LEU A CA 1
ATOM 1923 C C . LEU A 1 252 ? 5.252 4.022 -13.603 1.00 92.69 252 LEU A C 1
ATOM 1925 O O . LEU A 1 252 ? 4.048 3.937 -13.823 1.00 92.69 252 LEU A O 1
ATOM 1929 N N . ALA A 1 253 ? 5.826 3.490 -12.519 1.00 91.44 253 ALA A N 1
ATOM 1930 C CA . ALA A 1 253 ? 5.090 2.685 -11.544 1.00 91.44 253 ALA A CA 1
ATOM 1931 C C . ALA A 1 253 ? 4.392 3.510 -10.451 1.00 91.44 253 ALA A C 1
ATOM 1933 O O . ALA A 1 253 ? 3.265 3.193 -10.076 1.00 91.44 253 ALA A O 1
ATOM 1934 N N . VAL A 1 254 ? 5.067 4.536 -9.917 1.00 89.88 254 VAL A N 1
ATOM 1935 C CA . VAL A 1 254 ? 4.597 5.310 -8.753 1.00 89.88 254 VAL A CA 1
ATOM 1936 C C . VAL A 1 254 ? 4.467 6.819 -9.008 1.00 89.88 254 VAL A C 1
ATOM 1938 O O . VAL A 1 254 ? 3.941 7.541 -8.163 1.00 89.88 254 VAL A O 1
ATOM 1941 N N . GLY A 1 255 ? 4.886 7.315 -10.178 1.00 90.62 255 GLY A N 1
ATOM 1942 C CA . GLY A 1 255 ? 4.754 8.725 -10.577 1.00 90.62 255 GLY A CA 1
ATOM 1943 C C . GLY A 1 255 ? 5.891 9.644 -10.114 1.00 90.62 255 GLY A C 1
ATOM 1944 O O . GLY A 1 255 ? 5.912 10.824 -10.461 1.00 90.62 255 GLY A O 1
ATOM 1945 N N . HIS A 1 256 ? 6.857 9.126 -9.356 1.00 90.31 256 HIS A N 1
ATOM 1946 C CA . HIS A 1 256 ? 8.016 9.869 -8.858 1.00 90.31 256 HIS A CA 1
ATOM 1947 C C . HIS A 1 256 ? 9.229 8.936 -8.677 1.00 90.31 256 HIS A C 1
ATOM 1949 O O . HIS A 1 256 ? 9.064 7.718 -8.636 1.00 90.31 256 HIS A O 1
ATOM 1955 N N . PRO A 1 257 ? 10.462 9.461 -8.549 1.00 89.75 257 PRO A N 1
ATOM 1956 C CA . PRO A 1 257 ? 11.606 8.645 -8.139 1.00 89.75 257 PRO A CA 1
ATOM 1957 C C . PRO A 1 257 ? 11.411 8.081 -6.723 1.00 89.75 257 PRO A C 1
ATOM 1959 O O . PRO A 1 257 ? 10.758 8.712 -5.892 1.00 89.75 257 PRO A O 1
ATOM 1962 N N . VAL A 1 258 ? 11.979 6.911 -6.433 1.00 85.81 258 VAL A N 1
ATOM 1963 C CA . VAL A 1 258 ? 11.874 6.257 -5.114 1.00 85.81 258 VAL A CA 1
ATOM 1964 C C . VAL A 1 258 ? 13.126 6.490 -4.260 1.00 85.81 258 VAL A C 1
ATOM 1966 O O . VAL A 1 258 ? 14.207 6.693 -4.821 1.00 85.81 258 VAL A O 1
ATOM 1969 N N . PRO A 1 259 ? 13.015 6.458 -2.917 1.00 84.19 259 PRO A N 1
ATOM 1970 C CA . PRO A 1 259 ? 14.176 6.510 -2.038 1.00 84.19 259 PRO A CA 1
ATOM 1971 C C . PRO A 1 259 ? 15.168 5.384 -2.338 1.00 84.19 259 PRO A C 1
ATOM 1973 O O . PRO A 1 259 ? 14.782 4.246 -2.613 1.00 84.19 259 PRO A O 1
ATOM 1976 N N . VAL A 1 260 ? 16.453 5.709 -2.240 1.00 86.12 260 VAL A N 1
ATOM 1977 C CA . VAL A 1 260 ? 17.548 4.767 -2.456 1.00 86.12 260 VAL A CA 1
ATOM 1978 C C . VAL A 1 260 ? 18.059 4.249 -1.116 1.00 86.12 260 VAL A C 1
ATOM 1980 O O . VAL A 1 260 ? 18.357 5.025 -0.208 1.00 86.12 260 VAL A O 1
ATOM 1983 N N . LEU A 1 261 ? 18.187 2.930 -0.997 1.00 85.31 261 LEU A N 1
ATOM 1984 C CA . LEU A 1 261 ? 18.786 2.266 0.151 1.00 85.31 261 LEU A CA 1
ATOM 1985 C C . LEU A 1 261 ? 20.273 2.019 -0.112 1.00 85.31 261 LEU A C 1
ATOM 1987 O O . LEU A 1 261 ? 20.647 1.258 -1.003 1.00 85.31 261 LEU A O 1
ATOM 1991 N N . ALA A 1 262 ? 21.125 2.645 0.697 1.00 80.12 262 ALA A N 1
ATOM 1992 C CA . ALA A 1 262 ? 22.549 2.339 0.706 1.00 80.12 262 ALA A CA 1
ATOM 1993 C C . ALA A 1 262 ? 22.798 0.982 1.379 1.00 80.12 262 ALA A C 1
ATOM 1995 O O . ALA A 1 262 ? 22.303 0.742 2.488 1.00 80.12 262 ALA A O 1
ATOM 1996 N N . LEU A 1 263 ? 23.588 0.134 0.718 1.00 77.56 263 LEU A N 1
ATOM 1997 C CA . LEU A 1 263 ? 24.010 -1.166 1.232 1.00 77.56 263 LEU A CA 1
ATOM 1998 C C . LEU A 1 263 ? 25.108 -1.011 2.305 1.00 77.56 263 LEU A C 1
ATOM 2000 O O . LEU A 1 263 ? 26.142 -0.390 2.078 1.00 77.56 263 LEU A O 1
ATOM 2004 N N . GLY A 1 264 ? 24.876 -1.601 3.478 1.00 72.62 264 GLY A N 1
ATOM 2005 C CA . GLY A 1 264 ? 25.805 -1.742 4.613 1.00 72.62 264 GLY A CA 1
ATOM 2006 C C . GLY A 1 264 ? 25.549 -3.038 5.407 1.00 72.62 264 GLY A C 1
ATOM 2007 O O . GLY A 1 264 ? 24.559 -3.719 5.165 1.00 72.62 264 GLY A O 1
ATOM 2008 N N . GLU A 1 265 ? 26.416 -3.425 6.345 1.00 65.06 265 GLU A N 1
ATOM 2009 C CA . GLU A 1 265 ? 26.360 -4.783 6.930 1.00 65.06 265 GLU A CA 1
ATOM 2010 C C . GLU A 1 265 ? 25.168 -5.027 7.875 1.00 65.06 265 GLU A C 1
ATOM 2012 O O . GLU A 1 265 ? 24.430 -5.984 7.676 1.00 65.06 265 GLU A O 1
ATOM 2017 N N . GLU A 1 266 ? 24.930 -4.164 8.865 1.00 66.12 266 GLU A N 1
ATOM 2018 C CA . GLU A 1 266 ? 23.898 -4.410 9.895 1.00 66.12 266 GLU A CA 1
ATOM 2019 C C . GLU A 1 266 ? 22.596 -3.627 9.636 1.00 66.12 266 GLU A C 1
ATOM 2021 O O . GLU A 1 266 ? 21.495 -4.042 9.995 1.00 66.12 266 GLU A O 1
ATOM 2026 N N . GLU A 1 267 ? 22.696 -2.480 8.961 1.00 75.00 267 GLU A N 1
ATOM 2027 C CA . GLU A 1 267 ? 21.559 -1.577 8.767 1.00 75.00 267 GLU A CA 1
ATOM 2028 C C . GLU A 1 267 ? 20.683 -1.948 7.557 1.00 75.00 267 GLU A C 1
ATOM 2030 O O . GLU A 1 267 ? 19.510 -1.568 7.500 1.00 75.00 267 GLU A O 1
ATOM 2035 N N . THR A 1 268 ? 21.220 -2.710 6.594 1.00 79.31 268 THR A N 1
ATOM 2036 C CA . THR A 1 268 ? 20.503 -3.056 5.353 1.00 79.31 268 THR A CA 1
ATOM 2037 C C . THR A 1 268 ? 19.270 -3.894 5.625 1.00 79.31 268 THR A C 1
ATOM 2039 O O . THR A 1 268 ? 18.220 -3.598 5.065 1.00 79.31 268 THR A O 1
ATOM 2042 N N . GLU A 1 269 ? 19.353 -4.898 6.499 1.00 81.31 269 GLU A N 1
ATOM 2043 C CA . GLU A 1 269 ? 18.214 -5.776 6.786 1.00 81.31 269 GLU A CA 1
ATOM 2044 C C . GLU A 1 269 ? 17.057 -4.995 7.424 1.00 81.31 269 GLU A C 1
ATOM 2046 O O . GLU A 1 269 ? 15.904 -5.121 7.010 1.00 81.31 269 GLU A O 1
ATOM 2051 N N . LYS A 1 270 ? 17.372 -4.090 8.359 1.00 81.44 270 LYS A N 1
ATOM 2052 C CA . LYS A 1 270 ? 16.386 -3.206 8.993 1.00 81.44 270 LYS A CA 1
ATOM 2053 C C . LYS A 1 270 ? 15.741 -2.252 7.986 1.00 81.44 270 LYS A C 1
ATOM 2055 O O . LYS A 1 270 ? 14.520 -2.091 7.983 1.00 81.44 270 LYS A O 1
ATOM 2060 N N . ARG A 1 271 ? 16.549 -1.615 7.132 1.00 83.69 271 ARG A N 1
ATOM 2061 C CA . ARG A 1 271 ? 16.063 -0.696 6.091 1.00 83.69 271 ARG A CA 1
ATOM 2062 C C . ARG A 1 271 ? 15.218 -1.422 5.044 1.00 83.69 271 ARG A C 1
ATOM 2064 O O . ARG A 1 271 ? 14.164 -0.917 4.667 1.00 83.69 271 ARG A O 1
ATOM 2071 N N . LEU A 1 272 ? 15.640 -2.616 4.628 1.00 86.50 272 LEU A N 1
ATOM 2072 C CA . LEU A 1 272 ? 14.906 -3.472 3.700 1.00 86.50 272 LEU A CA 1
ATOM 2073 C C . LEU A 1 272 ? 13.564 -3.907 4.297 1.00 86.50 272 LEU A C 1
ATOM 2075 O O . LEU A 1 272 ? 12.538 -3.769 3.640 1.00 86.50 272 LEU A O 1
ATOM 2079 N N . GLY A 1 273 ? 13.545 -4.350 5.557 1.00 85.81 273 GLY A N 1
ATOM 2080 C CA . GLY A 1 273 ? 12.310 -4.697 6.261 1.00 85.81 273 GLY A CA 1
ATOM 2081 C C . GLY A 1 273 ? 11.327 -3.526 6.336 1.00 85.81 273 GLY A C 1
ATOM 2082 O O . GLY A 1 273 ? 10.148 -3.692 6.030 1.00 85.81 273 GLY A O 1
ATOM 2083 N N . ALA A 1 274 ? 11.809 -2.323 6.663 1.00 82.38 274 ALA A N 1
ATOM 2084 C CA . ALA A 1 274 ? 10.979 -1.118 6.671 1.00 82.38 274 ALA A CA 1
ATOM 2085 C C . ALA A 1 274 ? 10.428 -0.767 5.275 1.00 82.38 274 ALA A C 1
ATOM 2087 O O . ALA A 1 274 ? 9.261 -0.396 5.153 1.00 82.38 274 ALA A O 1
ATOM 2088 N N . ALA A 1 275 ? 11.240 -0.919 4.224 1.00 84.50 275 ALA A N 1
ATOM 2089 C CA . ALA A 1 275 ? 10.821 -0.682 2.844 1.00 84.50 275 ALA A CA 1
ATOM 2090 C C . ALA A 1 275 ? 9.801 -1.719 2.340 1.00 84.50 275 ALA A C 1
ATOM 2092 O O . ALA A 1 275 ? 8.902 -1.365 1.585 1.00 84.50 275 ALA A O 1
ATOM 2093 N N . LEU A 1 276 ? 9.890 -2.978 2.781 1.00 84.81 276 LE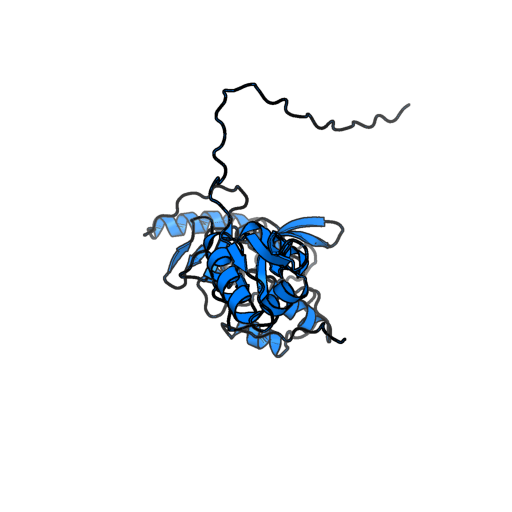U A N 1
ATOM 2094 C CA . LEU A 1 276 ? 8.888 -4.005 2.477 1.00 84.81 276 LEU A CA 1
ATOM 2095 C C . LEU A 1 276 ? 7.543 -3.701 3.157 1.00 84.81 276 LEU A C 1
ATOM 2097 O O . LEU A 1 276 ? 6.494 -3.840 2.536 1.00 84.81 276 LEU A O 1
ATOM 2101 N N . ILE A 1 277 ? 7.572 -3.235 4.411 1.00 82.50 277 ILE A N 1
ATOM 2102 C CA . ILE A 1 277 ? 6.366 -2.890 5.187 1.00 82.50 277 ILE A CA 1
ATOM 2103 C C . ILE A 1 277 ? 5.635 -1.663 4.615 1.00 82.50 277 ILE A C 1
ATOM 2105 O O . ILE A 1 277 ? 4.420 -1.552 4.765 1.00 82.50 277 ILE A O 1
ATOM 2109 N N . SER A 1 278 ? 6.338 -0.737 3.952 1.00 80.00 278 SER A N 1
ATOM 2110 C CA . SER A 1 278 ? 5.697 0.445 3.351 1.00 80.00 278 SER A CA 1
ATOM 2111 C C . SER A 1 278 ? 4.808 0.107 2.145 1.00 80.00 278 SER A C 1
ATOM 2113 O O . SER A 1 278 ? 3.995 0.941 1.734 1.00 80.00 278 SER A O 1
ATOM 2115 N N . GLY A 1 279 ? 4.938 -1.108 1.594 1.00 79.19 279 GLY A N 1
ATOM 2116 C CA . GLY A 1 279 ? 4.143 -1.598 0.470 1.00 79.19 279 GLY A CA 1
ATOM 2117 C C . GLY A 1 279 ? 4.532 -1.008 -0.886 1.00 79.19 279 GLY A C 1
ATOM 2118 O O . GLY A 1 279 ? 3.724 -1.067 -1.814 1.00 79.19 279 GLY A O 1
ATOM 2119 N N . SER A 1 280 ? 5.734 -0.427 -1.008 1.00 80.50 280 SER A N 1
ATOM 2120 C CA . SER A 1 280 ? 6.255 0.076 -2.285 1.00 80.50 280 SER A CA 1
ATOM 2121 C C . SER A 1 280 ? 6.440 -1.069 -3.295 1.00 80.50 280 SER A C 1
ATOM 2123 O O . SER A 1 280 ? 7.029 -2.094 -2.944 1.00 80.50 280 SER A O 1
ATOM 2125 N N . PRO A 1 281 ? 6.032 -0.905 -4.570 1.00 83.06 281 PRO A N 1
ATOM 2126 C CA . PRO A 1 281 ? 6.245 -1.919 -5.607 1.00 83.06 281 PRO A CA 1
ATOM 2127 C C . PRO A 1 281 ? 7.710 -2.022 -6.069 1.00 83.06 281 PRO A C 1
ATOM 2129 O O . PRO A 1 281 ? 8.049 -2.917 -6.843 1.00 83.06 281 PRO A O 1
ATOM 2132 N N . MET A 1 282 ? 8.577 -1.105 -5.623 1.00 89.56 282 MET A N 1
ATOM 2133 C CA . MET A 1 282 ? 9.978 -1.009 -6.026 1.00 89.56 282 MET A CA 1
ATOM 2134 C C . MET A 1 282 ? 10.867 -0.599 -4.848 1.00 89.56 282 MET A C 1
ATOM 2136 O O . MET A 1 282 ? 10.540 0.326 -4.101 1.00 89.56 282 MET A O 1
ATOM 2140 N N . ILE A 1 283 ? 12.019 -1.258 -4.719 1.00 90.00 283 ILE A N 1
ATOM 2141 C CA . ILE A 1 283 ? 13.078 -0.930 -3.758 1.00 90.00 283 ILE A CA 1
ATOM 2142 C C . ILE A 1 283 ? 14.383 -0.801 -4.541 1.00 90.00 283 ILE A C 1
ATOM 2144 O O . ILE A 1 283 ? 14.706 -1.671 -5.349 1.00 90.00 283 ILE A O 1
ATOM 2148 N N . VAL A 1 284 ? 15.127 0.281 -4.311 1.00 91.06 284 VAL A N 1
ATOM 2149 C CA . VAL A 1 284 ? 16.399 0.540 -4.994 1.00 91.06 284 VAL A CA 1
ATOM 2150 C C . VAL A 1 284 ? 17.536 0.367 -4.012 1.00 91.06 284 VAL A C 1
ATOM 2152 O O . VAL A 1 284 ? 17.590 1.062 -3.002 1.00 91.06 284 VAL A O 1
ATOM 2155 N N . LEU A 1 285 ? 18.447 -0.543 -4.338 1.00 89.31 285 LEU A N 1
ATOM 2156 C CA . LEU A 1 285 ? 19.702 -0.741 -3.625 1.00 89.31 285 LEU A CA 1
ATOM 2157 C C . LEU A 1 285 ? 20.816 -0.087 -4.444 1.00 89.31 285 LEU A C 1
ATOM 2159 O O . LEU A 1 285 ? 20.934 -0.364 -5.637 1.00 89.31 285 LEU A O 1
ATOM 2163 N N . ASP A 1 286 ? 21.612 0.777 -3.821 1.00 85.81 286 ASP A N 1
ATOM 2164 C CA . ASP A 1 286 ? 22.707 1.492 -4.487 1.00 85.81 286 ASP A CA 1
ATOM 2165 C C . ASP A 1 286 ? 24.043 1.268 -3.776 1.00 85.81 286 ASP A C 1
ATOM 2167 O O . ASP A 1 286 ? 24.093 0.855 -2.613 1.00 85.81 286 ASP A O 1
ATOM 2171 N N . ASN A 1 287 ? 25.130 1.533 -4.503 1.00 81.00 287 ASN A N 1
ATOM 2172 C CA . ASN A 1 287 ? 26.512 1.282 -4.091 1.00 81.00 287 ASN A CA 1
ATOM 2173 C C . ASN A 1 287 ? 26.767 -0.180 -3.686 1.00 81.00 287 ASN A C 1
ATOM 2175 O O . ASN A 1 287 ? 27.350 -0.478 -2.644 1.00 81.00 287 ASN A O 1
ATOM 2179 N N . ALA A 1 288 ? 26.340 -1.113 -4.540 1.00 83.88 288 ALA A N 1
ATOM 2180 C CA . ALA A 1 288 ? 26.691 -2.525 -4.423 1.00 83.88 288 ALA A CA 1
ATOM 2181 C C . ALA A 1 288 ? 28.174 -2.761 -4.776 1.00 83.88 288 ALA A C 1
ATOM 2183 O O . ALA A 1 288 ? 28.507 -3.188 -5.878 1.00 83.88 288 ALA A O 1
ATOM 2184 N N . GLU A 1 289 ? 29.073 -2.466 -3.837 1.00 80.94 289 GLU A N 1
ATOM 2185 C CA . GLU A 1 289 ? 30.526 -2.684 -3.979 1.00 80.94 289 GLU A CA 1
ATOM 2186 C C . GLU A 1 289 ? 30.966 -4.108 -3.599 1.00 80.94 289 GLU A C 1
ATOM 2188 O O . GLU A 1 289 ? 32.109 -4.504 -3.821 1.00 80.94 289 GLU A O 1
ATOM 2193 N N . ARG A 1 290 ? 30.062 -4.885 -2.999 1.00 81.25 290 ARG A N 1
ATOM 2194 C CA . ARG A 1 290 ? 30.301 -6.241 -2.495 1.00 81.25 290 ARG A CA 1
ATOM 2195 C C . ARG A 1 290 ? 29.220 -7.187 -3.022 1.00 81.25 290 ARG A C 1
ATOM 2197 O O . ARG A 1 290 ? 28.158 -6.708 -3.427 1.00 81.25 290 ARG A O 1
ATOM 2204 N N . PRO A 1 291 ? 29.448 -8.514 -3.000 1.00 82.75 291 PRO A N 1
ATOM 2205 C CA . PRO A 1 291 ? 28.405 -9.480 -3.317 1.00 82.75 291 PRO A CA 1
ATOM 2206 C C . PRO A 1 291 ? 27.136 -9.204 -2.507 1.00 82.75 291 PRO A C 1
ATOM 2208 O O . PRO A 1 291 ? 27.177 -9.114 -1.280 1.00 82.75 291 PRO A O 1
ATOM 2211 N N . ILE A 1 292 ? 26.019 -9.042 -3.212 1.00 81.75 292 ILE A N 1
ATOM 2212 C CA . ILE A 1 292 ? 24.715 -8.801 -2.604 1.00 81.75 292 ILE A CA 1
ATOM 2213 C C . ILE A 1 292 ? 24.205 -10.130 -2.038 1.00 81.75 292 ILE A C 1
ATOM 2215 O O . ILE A 1 292 ? 24.140 -11.130 -2.751 1.00 81.75 292 ILE A O 1
ATOM 2219 N N . GLY A 1 293 ? 23.839 -10.139 -0.761 1.00 79.94 293 GLY A N 1
ATOM 2220 C CA . GLY A 1 293 ? 23.316 -11.314 -0.076 1.00 79.94 293 GLY A CA 1
ATOM 2221 C C . GLY A 1 293 ? 22.638 -10.943 1.238 1.00 79.94 293 GLY A C 1
ATOM 2222 O O . GLY A 1 293 ? 22.560 -9.770 1.599 1.00 79.94 293 GLY A O 1
ATOM 2223 N N . GLY A 1 294 ? 22.138 -11.953 1.941 1.00 82.25 294 GLY A N 1
ATOM 2224 C CA . GLY A 1 294 ? 21.411 -11.800 3.200 1.00 82.25 294 GLY A CA 1
ATOM 2225 C C . GLY A 1 294 ? 20.108 -12.586 3.173 1.00 82.25 294 GLY A C 1
ATOM 2226 O O . GLY A 1 294 ? 19.419 -12.617 2.155 1.00 82.25 294 GLY A O 1
ATOM 2227 N N . GLU A 1 295 ? 19.776 -13.231 4.291 1.00 83.50 295 GLU A N 1
ATOM 2228 C CA . GLU A 1 295 ? 18.630 -14.141 4.385 1.00 83.50 295 GLU A CA 1
ATOM 2229 C C . GLU A 1 295 ? 17.318 -13.444 3.999 1.00 83.50 295 GLU A C 1
ATOM 2231 O O . GLU A 1 295 ? 16.588 -13.941 3.140 1.00 83.50 295 GLU A O 1
ATOM 2236 N N . LEU A 1 296 ? 17.077 -12.242 4.539 1.00 84.38 296 LEU A N 1
ATOM 2237 C CA . LEU A 1 296 ? 15.883 -11.457 4.228 1.00 84.38 296 LEU A CA 1
ATOM 2238 C C . LEU A 1 296 ? 15.798 -11.076 2.746 1.00 84.38 296 LEU A C 1
ATOM 2240 O O . LEU A 1 296 ? 14.714 -11.097 2.170 1.00 84.38 296 LEU A O 1
ATOM 2244 N N . LEU A 1 297 ? 16.923 -10.721 2.121 1.00 85.62 297 LEU A N 1
ATOM 2245 C CA . LEU A 1 297 ? 16.934 -10.328 0.715 1.00 85.62 297 LEU A CA 1
ATOM 2246 C C . LEU A 1 297 ? 16.656 -11.523 -0.198 1.00 85.62 297 LEU A C 1
ATOM 2248 O O . LEU A 1 297 ? 15.854 -11.403 -1.120 1.00 85.62 297 LEU A O 1
ATOM 2252 N N . CYS A 1 298 ? 17.268 -12.676 0.084 1.00 85.31 298 CYS A N 1
ATOM 2253 C CA . CYS A 1 298 ? 16.981 -13.913 -0.637 1.00 85.31 298 CYS A CA 1
ATOM 2254 C C . CYS A 1 298 ? 15.492 -14.268 -0.531 1.00 85.31 298 CYS A C 1
ATOM 2256 O O . CYS A 1 298 ? 14.846 -14.454 -1.558 1.00 85.31 298 CYS A O 1
ATOM 2258 N N . GLN A 1 299 ? 14.932 -14.256 0.684 1.00 84.62 299 GLN A N 1
ATOM 2259 C CA . GLN A 1 299 ? 13.504 -14.501 0.909 1.00 84.62 299 GLN A CA 1
ATOM 2260 C C . GLN A 1 299 ? 12.621 -13.492 0.162 1.00 84.62 299 GLN A C 1
ATOM 2262 O O . GLN A 1 299 ? 11.655 -13.887 -0.478 1.00 84.62 299 GLN A O 1
ATOM 2267 N N . ALA A 1 300 ? 12.957 -12.197 0.188 1.00 83.94 300 ALA A N 1
ATOM 2268 C CA . ALA A 1 300 ? 12.180 -11.142 -0.474 1.00 83.94 300 ALA A CA 1
ATOM 2269 C C . ALA A 1 300 ? 12.110 -11.284 -2.001 1.00 83.94 300 ALA A C 1
ATOM 2271 O O . ALA A 1 300 ? 11.156 -10.804 -2.615 1.00 83.94 300 ALA A O 1
ATOM 2272 N N . ILE A 1 301 ? 13.107 -11.924 -2.613 1.00 83.25 301 ILE A N 1
ATOM 2273 C CA . ILE A 1 301 ? 13.155 -12.145 -4.062 1.00 83.25 301 ILE A CA 1
ATOM 2274 C C . ILE A 1 301 ? 12.460 -13.457 -4.445 1.00 83.25 301 ILE A C 1
ATOM 2276 O O . ILE A 1 301 ? 11.823 -13.514 -5.498 1.00 83.25 301 ILE A O 1
ATOM 2280 N N . THR A 1 302 ? 12.582 -14.510 -3.628 1.00 78.69 302 THR A N 1
ATOM 2281 C CA . THR A 1 302 ? 12.093 -15.854 -3.981 1.00 78.69 302 THR A CA 1
ATOM 2282 C C . THR A 1 302 ? 10.687 -16.150 -3.477 1.00 78.69 302 THR A C 1
ATOM 2284 O O . THR A 1 302 ? 9.954 -16.876 -4.147 1.00 78.69 302 THR A O 1
ATOM 2287 N N . GLU A 1 303 ? 10.296 -15.593 -2.331 1.00 80.25 303 GLU A N 1
ATOM 2288 C CA . GLU A 1 303 ? 9.039 -15.927 -1.667 1.00 80.25 303 GLU A CA 1
ATOM 2289 C C . GLU A 1 303 ? 7.938 -14.890 -1.940 1.00 80.25 303 GLU A C 1
ATOM 2291 O O . GLU A 1 303 ? 8.185 -13.681 -1.929 1.00 80.25 303 GLU A O 1
ATOM 2296 N N . PRO A 1 304 ? 6.679 -15.330 -2.123 1.00 70.06 304 PRO A N 1
ATOM 2297 C CA . PRO A 1 304 ? 5.547 -14.422 -2.304 1.00 70.06 304 PRO A CA 1
ATOM 2298 C C . PRO A 1 304 ? 5.148 -13.698 -1.011 1.00 70.06 304 PRO A C 1
ATOM 2300 O O . PRO A 1 304 ? 4.502 -12.651 -1.064 1.00 70.06 304 PRO A O 1
ATOM 2303 N N . ILE A 1 305 ? 5.490 -14.270 0.147 1.00 71.44 305 ILE A N 1
ATOM 2304 C CA . ILE A 1 305 ? 5.164 -13.740 1.470 1.00 71.44 305 ILE A CA 1
ATOM 2305 C C . ILE A 1 305 ? 6.432 -13.787 2.311 1.00 71.44 305 ILE A C 1
ATOM 2307 O O . ILE A 1 305 ? 6.979 -14.856 2.564 1.00 71.44 305 ILE A O 1
ATOM 2311 N N . VAL A 1 306 ? 6.858 -12.621 2.788 1.00 70.25 306 VAL A N 1
ATOM 2312 C CA . VAL A 1 306 ? 7.991 -12.486 3.702 1.00 70.25 306 VAL A CA 1
ATOM 2313 C C . VAL A 1 306 ? 7.510 -11.819 4.977 1.00 70.25 306 VAL A C 1
ATOM 2315 O O . VAL A 1 306 ? 6.745 -10.857 4.935 1.00 70.25 306 VAL A O 1
ATOM 2318 N N . ALA A 1 307 ? 7.957 -12.339 6.117 1.00 68.25 307 ALA A N 1
ATOM 2319 C CA . ALA A 1 307 ? 7.691 -11.774 7.432 1.00 68.25 307 ALA A CA 1
ATOM 2320 C C . ALA A 1 307 ? 8.969 -11.094 7.954 1.00 68.25 307 ALA A C 1
ATOM 2322 O O . ALA A 1 307 ? 9.699 -11.701 8.743 1.00 68.25 307 ALA A O 1
ATOM 2323 N N . PRO A 1 308 ? 9.287 -9.862 7.503 1.00 63.72 308 PRO A N 1
ATOM 2324 C CA . PRO A 1 308 ? 10.471 -9.165 7.984 1.00 63.72 308 PRO A CA 1
ATOM 2325 C C . PRO A 1 308 ? 10.359 -8.943 9.496 1.00 63.72 308 PRO A C 1
ATOM 2327 O O . PRO A 1 308 ? 9.320 -8.508 10.003 1.00 63.72 308 PRO A O 1
ATOM 2330 N N . ARG A 1 309 ? 11.437 -9.219 10.239 1.00 60.78 309 ARG A N 1
ATOM 2331 C CA . ARG A 1 309 ? 11.489 -8.903 11.671 1.00 60.78 309 ARG A CA 1
ATOM 2332 C C . ARG A 1 309 ? 11.440 -7.388 11.851 1.00 60.78 309 ARG A C 1
ATOM 2334 O O . ARG A 1 309 ? 12.288 -6.656 11.345 1.00 60.78 309 ARG A O 1
ATOM 2341 N N . ILE A 1 310 ? 10.460 -6.911 12.612 1.00 57.00 310 ILE A N 1
ATOM 2342 C CA . ILE A 1 310 ? 10.366 -5.500 12.989 1.00 57.00 310 ILE A CA 1
ATOM 2343 C C . ILE A 1 310 ? 11.434 -5.225 14.054 1.00 57.00 310 ILE A C 1
ATOM 2345 O O . ILE A 1 310 ? 11.252 -5.522 15.233 1.00 57.00 310 ILE A O 1
ATOM 2349 N N . LEU A 1 311 ? 12.555 -4.641 13.641 1.00 52.00 311 LEU A N 1
ATOM 2350 C CA . LEU A 1 311 ? 13.610 -4.191 14.547 1.00 52.00 311 LEU A CA 1
ATOM 2351 C C . LEU A 1 311 ? 13.302 -2.758 15.004 1.00 52.00 311 LEU A C 1
ATOM 2353 O O . LEU A 1 311 ? 13.594 -1.797 14.290 1.00 52.00 311 LEU A O 1
ATOM 2357 N N . GLY A 1 312 ? 12.688 -2.600 16.182 1.00 42.50 312 GLY A N 1
ATOM 2358 C CA . GLY A 1 312 ? 12.378 -1.260 16.700 1.00 42.50 312 GLY A CA 1
ATOM 2359 C C . GLY A 1 312 ? 11.492 -1.130 17.940 1.00 42.50 312 GLY A C 1
ATOM 2360 O O . GLY A 1 312 ? 11.430 -0.029 18.468 1.00 42.50 312 GLY A O 1
ATOM 2361 N N . ASN A 1 313 ? 10.868 -2.195 18.450 1.00 36.22 313 ASN A N 1
ATOM 2362 C CA . ASN A 1 313 ? 10.216 -2.154 19.766 1.00 36.22 313 ASN A CA 1
ATOM 2363 C C . ASN A 1 313 ? 11.100 -2.854 20.803 1.00 36.22 313 ASN A C 1
ATOM 2365 O O . ASN A 1 313 ? 10.798 -3.957 21.249 1.00 36.22 313 ASN A O 1
ATOM 2369 N N . SER A 1 314 ? 12.207 -2.209 21.159 1.00 29.70 314 SER A N 1
ATOM 2370 C CA . SER A 1 314 ? 12.890 -2.488 22.421 1.00 29.70 314 SER A CA 1
ATOM 2371 C C . SER A 1 314 ? 12.489 -1.388 23.398 1.00 29.70 314 SER A C 1
ATOM 2373 O O . SER A 1 314 ? 13.082 -0.317 23.346 1.00 29.70 314 SER A O 1
ATOM 2375 N N . SER A 1 315 ? 11.483 -1.703 24.224 1.00 30.58 315 SER A N 1
ATOM 2376 C CA . SER A 1 315 ? 11.060 -1.046 25.479 1.00 30.58 315 SER A CA 1
ATOM 2377 C C . SER A 1 315 ? 10.703 0.443 25.464 1.00 30.58 315 SER A C 1
ATOM 2379 O O . SER A 1 315 ? 11.589 1.289 25.232 1.00 30.58 315 SER A O 1
#

Foldseek 3Di:
DDDDDDDDDDDDDDDDDDDDDDPDDDPDAFAEQEDDPPCLVVSLVVLLVLLQVPPQQWADELQFIWGWDWDWDDQPPRDTDTFIWTGGQDLVNQQVSSVVRHFYWYQDPVVRDTDTDGRDSVSSVVSRNDGPPHPGQHAQAEWQDWEAALVRFIDDDAGADNRLSYGYHVVPDDDDDDDRDDDPVRVVVVVVVVLVLCVPAPQPDVVSVVLLVLLLVQLRHVSNDQATDDGDDDDDDPPRCSVVSQQNSCCNITVGHDHEDEDDDPCRLQVVLVVSRGRRSDYHYPDCPDDDDDPQVVCNRNGSDDNRDNDDPDD

pLDDT: mean 83.88, std 18.5, range [26.86, 97.94]

Secondary structure (DSSP, 8-state):
-------------PPPP----------PPPPEEEE-TT-HHHHHHHHHHHHHHH-SS-EEETTEEEEEEEEEEE-STT-EEEEEEEEEPPHHHHHHHHHHH-EEEEEETTTTEEEE-PPPHHHHHHHHT-TT---SPB--EEESS-EE-TTS-EE-SSEEETTTTEEE--TTPPPPPPPSS--HHHHHHHHHHHHGGGTTS---SHHHHHHHHHHHHHHHHGGG-SS--------SSTTSSHHHHHHHHHHHHHSSPPPEEEP-TTHHHHHHHHHHHTT-S--EEE---S----HHHHHHHH-S------TT---

Sequence (315 aa):
MAASRRRLSLRVVEGGEGDGTRGGGDDQPRPEVRLVQGRRFDAIDEAERHLVQRDRNLFQHAGRVVCVGPQVLDLGGGVKVDGLCIMEVTNEQMRLRFNRACDIRKFDKRAECWISVDCPKDFAQAYRELPGTWRLPHLRAVTTAPTLRPDGSILDRPGYDPDSAVYYDPRGVTFPEIPSAPTRAQALAALERLETLFATLDLVDDIARSAALSAVMTPILRSAMTAAPMHGVSAPVAGSGKSKIVNIAAILAVGHPVPVLALGEEETEKRLGAALISGSPMIVLDNAERPIGGELLCQAITEPIVAPRILGNSS